Protein AF-0000000066634318 (afdb_homodimer)

GO terms:
  GO:0005654 nucleoplasm (C, IDA)

Sequence (190 aa):
MATSSEEVLLIVKKVRQKKQDGALYLMAERIAWAPEGKDRFTISHMYADIKCQKISPEGKAKIQLQLVLHAGDTTNFHFSNESTAVKERDAVKDLMATSSEEVLLIVKKVRQKKQDGALYLMAERIAWAPEGKDRFTISHMYADIKCQKISPEGKAKIQLQLVLHAGDTTNFHFSNESTAVKERDAVKDL

InterPro domains:
  IPR011993 PH-like domain superfamily [G3DSA:2.30.29.30] (1-95)
  IPR013876 TFIIH p62 subunit, N-terminal [PF08567] (17-95)
  IPR027079 TFIIH subunit Tfb1/GTF2H1 [PTHR12856] (1-95)

Secondary structure (DSSP, 8-state):
-------EEEEE-SEEBTTB-EEEEEESSEEEEEETT-SS-SEEEEGGGEEEEEEPPTT-SS-EEEEEETTS-EEEEEE--TTTHHHHHHHHHT-/-------EEEEE-SEEBTTB-EEEEEESSEEEEEETT-SS-SEEEEGGGEEEEEEPPTT-SS-EEEEEETTS-EEEEEE--TTTHHHHHHHHHT-

Radius of gyration: 18.5 Å; Cα contacts (8 Å, |Δi|>4): 379; chains: 2; bounding box: 47×54×38 Å

Nearest PDB structures (foldseek):
  5gow-assembly1_B  TM=8.900E-01  e=1.459E-13  Homo sapiens
  7bul-assembly1_A  TM=9.073E-01  e=6.298E-13  Homo sapiens
  6o9l-assembly1_1  TM=8.240E-01  e=3.199E-12  Homo sapiens
  1pfj-assembly1_A  TM=8.064E-01  e=9.197E-11  Homo sapiens
  3f0w-assembly1_A  TM=6.292E-01  e=1.171E-01  Homo sapiens

Foldseek 3Di:
DPPVPFDWDDKAAQKDWPHFGWIWTDTDFWIFIDGPPDPDTPDIGGPVFFPDWDWDDPPDPWTWIWTAGPVGDITIITRDPPVCSVVVSVVVVVD/DCPPPFDWDDKAAQKDWPHFGWIWTDTDFWIFIDGPPDPDTPDIGGPVFFPDWDWDDPPDPWTWIWTAGPVGDITIITRDPPVCSVVVSVVVVVD

Solvent-accessible surface area (backbone atoms only — not comparable to full-atom values): 10522 Å² total; per-residue (Å²): 128,89,73,69,75,76,55,72,75,46,75,42,70,47,26,23,46,84,89,39,54,14,32,36,36,38,36,73,60,30,42,32,29,24,47,64,96,51,94,53,67,81,42,75,44,44,27,69,46,45,32,30,62,43,66,55,62,89,91,53,89,72,42,36,41,37,40,33,30,35,88,67,51,70,47,58,36,32,44,64,36,81,91,47,29,66,61,49,52,52,51,60,59,67,76,127,89,73,70,75,75,55,72,74,44,75,41,71,45,27,23,45,85,91,41,57,13,32,36,36,39,36,72,60,32,41,34,30,24,46,64,94,51,94,54,67,81,42,73,45,44,28,68,46,44,32,30,63,45,66,56,64,89,90,54,91,73,43,37,41,35,40,32,30,34,88,65,52,71,48,61,37,32,46,66,35,82,91,46,29,64,63,49,51,52,52,61,59,68,76

Organism: Homo sapiens (NCBI:txid9606)

Structure (mmCIF, N/CA/C/O backbone):
data_AF-0000000066634318-model_v1
#
loop_
_entity.id
_entity.type
_entity.pdbx_description
1 polymer 'General transcription factor IIH subunit 1'
#
loop_
_atom_site.group_PDB
_atom_site.id
_atom_site.type_symbol
_atom_site.label_atom_id
_atom_site.label_alt_id
_atom_site.label_comp_id
_atom_site.label_asym_id
_atom_site.label_entity_id
_atom_site.label_seq_id
_atom_site.pdbx_PDB_ins_code
_atom_site.Cartn_x
_atom_site.Cartn_y
_atom_site.Cartn_z
_atom_site.occupancy
_atom_site.B_iso_or_equiv
_atom_site.auth_seq_id
_atom_site.auth_comp_id
_atom_site.auth_asym_id
_atom_site.auth_atom_id
_atom_site.pdbx_PDB_model_num
ATOM 1 N N . MET A 1 1 ? 29.047 10.953 -0.815 1 27.17 1 MET A N 1
ATOM 2 C CA . MET A 1 1 ? 27.984 10.305 -0.048 1 27.17 1 MET A CA 1
ATOM 3 C C . MET A 1 1 ? 26.625 10.531 -0.696 1 27.17 1 MET A C 1
ATOM 5 O O . MET A 1 1 ? 26.234 11.672 -0.938 1 27.17 1 MET A O 1
ATOM 9 N N . ALA A 1 2 ? 26.172 9.836 -1.7 1 34.91 2 ALA A N 1
ATOM 10 C CA . ALA A 1 2 ? 25.172 10.156 -2.709 1 34.91 2 ALA A CA 1
ATOM 11 C C . ALA A 1 2 ? 23.875 10.656 -2.061 1 34.91 2 ALA A C 1
ATOM 13 O O . ALA A 1 2 ? 23.188 9.891 -1.388 1 34.91 2 ALA A O 1
ATOM 14 N N . THR A 1 3 ? 23.75 11.641 -1.356 1 42.78 3 THR A N 1
ATOM 15 C CA . THR A 1 3 ? 22.609 12.25 -0.678 1 42.78 3 THR A CA 1
ATOM 16 C C . THR A 1 3 ? 21.422 12.398 -1.63 1 42.78 3 THR A C 1
ATOM 18 O O . THR A 1 3 ? 21.391 13.32 -2.449 1 42.78 3 THR A O 1
ATOM 21 N N . SER A 1 4 ? 21.125 11.57 -2.451 1 47.53 4 SER A N 1
ATOM 22 C CA . SER A 1 4 ? 20.078 11.641 -3.475 1 47.53 4 SER A CA 1
ATOM 23 C C . SER A 1 4 ? 18.781 12.18 -2.902 1 47.53 4 SER A C 1
ATOM 25 O O . SER A 1 4 ? 18.203 11.578 -1.994 1 47.53 4 SER A O 1
ATOM 27 N N . SER A 1 5 ? 18.703 13.477 -2.758 1 59.19 5 SER A N 1
ATOM 28 C CA . SER A 1 5 ? 17.547 14.258 -2.303 1 59.19 5 SER A CA 1
ATOM 29 C C . SER A 1 5 ? 16.234 13.617 -2.744 1 59.19 5 SER A C 1
ATOM 31 O O . SER A 1 5 ? 16.078 13.281 -3.918 1 59.19 5 SER A O 1
ATOM 33 N N . GLU A 1 6 ? 15.719 12.82 -1.937 1 76.56 6 GLU A N 1
ATOM 34 C CA . GLU A 1 6 ? 14.43 12.211 -2.25 1 76.56 6 GLU A CA 1
ATOM 35 C C . GLU A 1 6 ? 13.438 13.25 -2.76 1 76.56 6 GLU A C 1
ATOM 37 O O . GLU A 1 6 ? 13.312 14.328 -2.182 1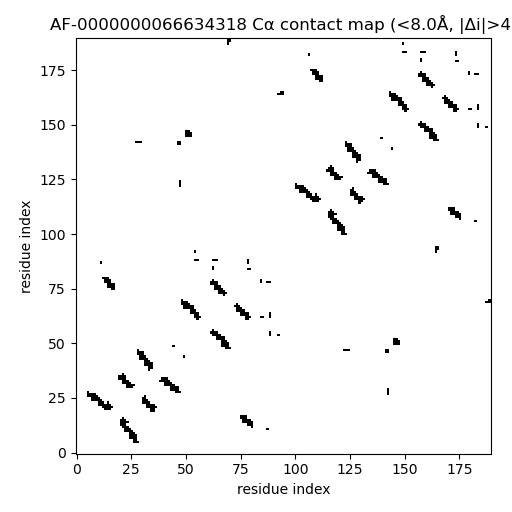 76.56 6 GLU A O 1
ATOM 42 N N . GLU A 1 7 ? 13 13.195 -3.916 1 87 7 GLU A N 1
ATOM 43 C CA . GLU A 1 7 ? 12.055 14.109 -4.551 1 87 7 GLU A CA 1
ATOM 44 C C . GLU A 1 7 ? 10.719 14.125 -3.809 1 87 7 GLU A C 1
ATOM 46 O O . GLU A 1 7 ? 10.133 13.078 -3.555 1 87 7 GLU A O 1
ATOM 51 N N . VAL A 1 8 ? 10.391 15.328 -3.412 1 89.88 8 VAL A N 1
ATOM 52 C CA . VAL A 1 8 ? 9.086 15.523 -2.785 1 89.88 8 VAL A CA 1
ATOM 53 C C . VAL A 1 8 ? 8.031 15.789 -3.855 1 89.88 8 VAL A C 1
ATOM 55 O O . VAL A 1 8 ? 8.156 16.719 -4.645 1 89.88 8 VAL A O 1
ATOM 58 N N . LEU A 1 9 ? 7.066 15.039 -3.832 1 89.44 9 LEU A N 1
ATOM 59 C CA . LEU A 1 9 ? 6.047 15.133 -4.867 1 89.44 9 LEU A CA 1
ATOM 60 C C . LEU A 1 9 ? 4.906 16.047 -4.426 1 89.44 9 LEU A C 1
ATOM 62 O O . LEU A 1 9 ? 4.348 16.797 -5.234 1 89.44 9 LEU A O 1
ATOM 66 N N . LEU A 1 10 ? 4.559 16.062 -3.166 1 92.69 10 LEU A N 1
ATOM 67 C CA . LEU A 1 10 ? 3.457 16.844 -2.623 1 92.69 10 LEU A CA 1
ATOM 68 C C . LEU A 1 10 ? 3.686 17.156 -1.147 1 92.69 10 LEU A C 1
ATOM 70 O O . LEU A 1 10 ? 4.109 16.281 -0.383 1 92.69 10 LEU A O 1
ATOM 74 N N . ILE A 1 11 ? 3.488 18.344 -0.813 1 93.56 11 ILE A N 1
ATOM 75 C CA . ILE A 1 11 ? 3.492 18.75 0.588 1 93.56 1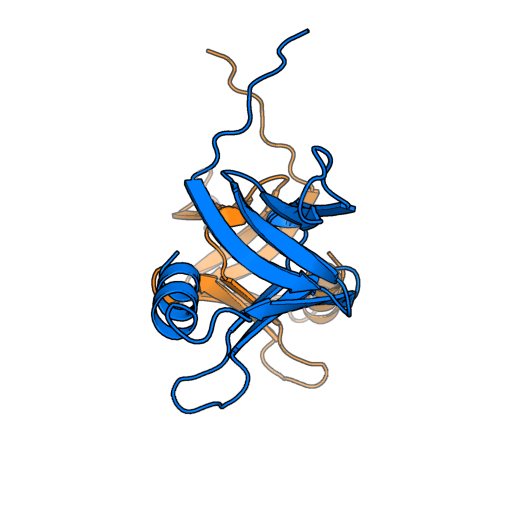1 ILE A CA 1
ATOM 76 C C . ILE A 1 11 ? 2.094 19.203 0.999 1 93.56 11 ILE A C 1
ATOM 78 O O . ILE A 1 11 ? 1.502 20.062 0.356 1 93.56 11 ILE A O 1
ATOM 82 N N . VAL A 1 12 ? 1.633 18.562 2.002 1 94.56 12 VAL A N 1
ATOM 83 C CA . VAL A 1 12 ? 0.35 18.969 2.566 1 94.56 12 VAL A CA 1
ATOM 84 C C . VAL A 1 12 ? 0.567 19.625 3.926 1 94.56 12 VAL A C 1
ATOM 86 O O . VAL A 1 12 ? 1.066 19 4.859 1 94.56 12 VAL A O 1
ATOM 89 N N . LYS A 1 13 ? 0.191 20.844 3.959 1 94.06 13 LYS A N 1
ATOM 90 C CA . LYS A 1 13 ? 0.389 21.578 5.199 1 94.06 13 LYS A CA 1
ATOM 91 C C . LYS A 1 13 ? -0.79 21.391 6.148 1 94.06 13 LYS A C 1
ATOM 93 O O . LYS A 1 13 ? -1.847 20.906 5.746 1 94.06 13 LYS A O 1
ATOM 98 N N . LYS A 1 14 ? -0.591 21.719 7.457 1 95.25 14 LYS A N 1
ATOM 99 C CA . LYS A 1 14 ? -1.612 21.672 8.5 1 95.25 14 LYS A CA 1
ATOM 100 C C . LYS A 1 14 ? -2.217 20.281 8.625 1 95.25 14 LYS A C 1
ATOM 102 O O . LYS A 1 14 ? -3.439 20.125 8.641 1 95.25 14 LYS A O 1
ATOM 107 N N . VAL A 1 15 ? -1.336 19.297 8.617 1 96.94 15 VAL A N 1
ATOM 108 C CA . VAL A 1 15 ? 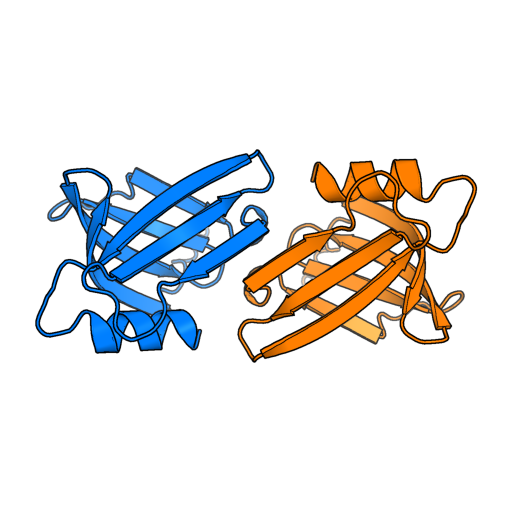-1.705 17.906 8.875 1 96.94 15 VAL A CA 1
ATOM 109 C C . VAL A 1 15 ? -1.296 17.516 10.297 1 96.94 15 VAL A C 1
ATOM 111 O O . VAL A 1 15 ? -0.107 17.5 10.625 1 96.94 15 VAL A O 1
ATOM 114 N N . ARG A 1 16 ? -2.275 17.156 11.031 1 97.62 16 ARG A N 1
ATOM 115 C CA . ARG A 1 16 ? -2.045 16.891 12.445 1 97.62 16 ARG A CA 1
ATOM 116 C C . ARG A 1 16 ? -1.811 15.406 12.688 1 97.62 16 ARG A C 1
ATOM 118 O O . ARG A 1 16 ? -2.477 14.562 12.086 1 97.62 16 ARG A O 1
ATOM 125 N N . GLN A 1 17 ? -0.869 15.125 13.5 1 97.69 17 GLN A N 1
ATOM 126 C CA . GLN A 1 17 ? -0.609 13.789 14.016 1 97.69 17 GLN A CA 1
ATOM 127 C C . GLN A 1 17 ? -0.652 13.773 15.547 1 97.69 17 GLN A C 1
ATOM 129 O O . GLN A 1 17 ? 0.15 14.445 16.203 1 97.69 17 GLN A O 1
ATOM 134 N N . LYS A 1 18 ? -1.711 13.062 15.898 1 94.81 18 LYS A N 1
ATOM 135 C CA . LYS A 1 18 ? -2.045 13.102 17.328 1 94.81 18 LYS A CA 1
ATOM 136 C C . LYS A 1 18 ? -2.248 14.539 17.797 1 94.81 18 LYS A C 1
ATOM 138 O O . LYS A 1 18 ? -3.188 15.211 17.375 1 94.81 18 LYS A O 1
ATOM 143 N N . LYS A 1 19 ? -1.632 15.086 18.469 1 94.69 19 LYS A N 1
ATOM 144 C CA . LYS A 1 19 ? -1.908 16.406 19.031 1 94.69 19 LYS A CA 1
ATOM 145 C C . LYS A 1 19 ? -0.93 17.453 18.5 1 94.69 19 LYS A C 1
ATOM 147 O O . LYS A 1 19 ? -0.851 18.562 19.016 1 94.69 19 LYS A O 1
ATOM 152 N N . GLN A 1 20 ? -0.264 17.094 17.547 1 96.94 20 GLN A N 1
ATOM 153 C CA . GLN A 1 20 ? 0.736 18.031 17.031 1 96.94 20 GLN A CA 1
ATOM 154 C C . GLN A 1 20 ? 0.458 18.391 15.586 1 96.94 20 GLN A C 1
ATOM 156 O O . GLN A 1 20 ? 0.226 17.516 14.75 1 96.94 20 GLN A O 1
ATOM 161 N N . ASP A 1 21 ? 0.57 19.672 15.289 1 97 21 ASP A N 1
ATOM 162 C CA . ASP A 1 21 ? 0.434 20.125 13.906 1 97 21 ASP A CA 1
ATOM 163 C C . ASP A 1 21 ? 1.735 19.938 13.133 1 97 21 ASP A C 1
ATOM 165 O O . ASP A 1 21 ? 2.82 19.953 13.719 1 97 21 ASP A O 1
ATOM 169 N N . GLY A 1 22 ? 1.584 19.734 11.828 1 97.56 22 GLY A N 1
ATOM 170 C CA . GLY A 1 22 ? 2.75 19.562 10.977 1 97.56 22 GLY A CA 1
ATOM 171 C C . GLY A 1 22 ? 2.404 19.453 9.5 1 97.56 22 GLY A C 1
ATOM 172 O O . GLY A 1 22 ? 1.385 20 9.055 1 97.56 22 GLY A O 1
ATOM 173 N N . ALA A 1 23 ? 3.346 18.922 8.773 1 97.25 23 ALA A N 1
ATOM 174 C CA . ALA A 1 23 ? 3.164 18.781 7.328 1 97.25 23 ALA A CA 1
ATOM 175 C C . ALA A 1 23 ? 3.438 17.359 6.871 1 97.25 23 ALA A C 1
ATOM 177 O O . ALA A 1 23 ? 4.336 16.688 7.391 1 97.25 23 ALA A O 1
ATOM 178 N N . LEU A 1 24 ? 2.645 16.969 5.906 1 96.88 24 LEU A N 1
ATOM 179 C CA . LEU A 1 24 ? 2.777 15.656 5.281 1 96.88 24 LEU A CA 1
ATOM 180 C C . LEU A 1 24 ? 3.531 15.75 3.961 1 96.88 24 LEU A C 1
ATOM 182 O O . LEU A 1 24 ? 3.24 16.625 3.139 1 96.88 24 LEU A O 1
ATOM 186 N N . TYR A 1 25 ? 4.5 14.875 3.871 1 95.88 25 TYR A N 1
ATOM 187 C CA . TYR A 1 25 ? 5.332 14.852 2.674 1 95.88 25 TYR A CA 1
ATOM 188 C C . TYR A 1 25 ? 5.164 13.539 1.917 1 95.88 25 TYR A C 1
ATOM 190 O O . TYR A 1 25 ? 5.453 12.461 2.449 1 95.88 25 TYR A O 1
ATOM 198 N N . LEU A 1 26 ? 4.617 13.688 0.745 1 94.69 26 LEU A N 1
ATOM 199 C CA . LEU A 1 26 ? 4.566 12.531 -0.146 1 94.69 26 LEU A CA 1
ATOM 200 C C . LEU A 1 26 ? 5.75 12.531 -1.108 1 94.69 26 LEU A C 1
ATOM 202 O O . LEU A 1 26 ? 5.879 13.438 -1.938 1 94.69 26 LEU A O 1
ATOM 206 N N . MET A 1 27 ? 6.551 11.461 -0.962 1 93.75 27 MET A N 1
ATOM 207 C CA . MET A 1 27 ? 7.766 11.391 -1.768 1 93.75 27 MET A CA 1
ATOM 208 C C . MET A 1 27 ? 7.723 10.188 -2.713 1 93.75 27 MET A C 1
ATOM 210 O O . MET A 1 27 ? 6.711 9.492 -2.787 1 93.75 27 MET A O 1
ATOM 214 N N . ALA A 1 28 ? 8.828 10.062 -3.365 1 88.06 28 ALA A N 1
ATOM 215 C CA . ALA A 1 28 ? 8.859 9.031 -4.395 1 88.06 28 ALA A CA 1
ATOM 216 C C . ALA A 1 28 ? 8.711 7.641 -3.785 1 88.06 28 ALA A C 1
ATOM 218 O O . ALA A 1 28 ? 8 6.789 -4.328 1 88.06 28 ALA A O 1
ATOM 219 N N . GLU A 1 29 ? 9.359 7.461 -2.592 1 88.88 29 GLU A N 1
ATOM 220 C CA . GLU A 1 29 ? 9.391 6.09 -2.09 1 88.88 29 GLU A CA 1
ATOM 221 C C . GLU A 1 29 ? 8.805 6.004 -0.684 1 88.88 29 GLU A C 1
ATOM 223 O O . GLU A 1 29 ? 8.703 4.918 -0.113 1 88.88 29 GLU A O 1
ATOM 228 N N . ARG A 1 30 ? 8.445 7.125 -0.144 1 94.25 30 ARG A N 1
ATOM 229 C CA . ARG A 1 30 ? 7.961 7.07 1.23 1 94.25 30 ARG A CA 1
ATOM 230 C C . ARG A 1 30 ? 7.004 8.219 1.52 1 94.25 30 ARG A C 1
ATOM 232 O O . ARG A 1 30 ? 6.949 9.195 0.766 1 94.25 30 ARG A O 1
ATOM 239 N N . ILE A 1 31 ? 6.254 8.109 2.561 1 96.25 31 ILE A N 1
ATOM 240 C CA . ILE A 1 31 ? 5.434 9.148 3.174 1 96.25 31 ILE A CA 1
ATOM 241 C C . ILE A 1 31 ? 6.035 9.555 4.52 1 96.25 31 ILE A C 1
ATOM 243 O O . ILE A 1 31 ? 6.41 8.695 5.32 1 96.25 31 ILE A O 1
ATOM 247 N N . ALA A 1 32 ? 6.211 10.867 4.637 1 97.56 32 ALA A N 1
ATOM 248 C CA . ALA A 1 32 ? 6.82 11.336 5.879 1 97.56 32 ALA A CA 1
ATOM 249 C C . ALA A 1 32 ? 6.055 12.531 6.445 1 97.56 32 ALA A C 1
ATOM 251 O O . ALA A 1 32 ? 5.328 13.211 5.719 1 97.56 32 ALA A O 1
ATOM 252 N N . TRP A 1 33 ? 6.195 12.68 7.715 1 98.06 33 TRP A N 1
ATOM 253 C CA . TRP A 1 33 ? 5.551 13.789 8.414 1 98.06 33 TRP A CA 1
ATOM 254 C C . TRP A 1 33 ? 6.52 14.445 9.391 1 98.06 33 TRP A C 1
ATOM 256 O O . TRP A 1 33 ? 7.27 13.766 10.094 1 98.06 33 TRP A O 1
ATOM 266 N N . ALA A 1 34 ? 6.43 15.766 9.352 1 98.19 34 ALA A N 1
ATOM 267 C CA . ALA A 1 34 ? 7.258 16.547 10.266 1 98.19 34 ALA A CA 1
ATOM 268 C C . ALA A 1 34 ? 6.414 17.562 11.039 1 98.19 34 ALA A C 1
ATOM 270 O O . ALA A 1 34 ? 5.516 18.188 10.477 1 98.19 34 ALA A O 1
ATOM 271 N N . PRO A 1 35 ? 6.746 17.688 12.359 1 97.62 35 PRO A N 1
ATOM 272 C CA . PRO A 1 35 ? 6.062 18.75 13.109 1 97.62 35 PRO A CA 1
ATOM 273 C C . PRO A 1 35 ? 6.34 20.141 12.555 1 97.62 35 PRO A C 1
ATOM 275 O O . PRO A 1 35 ? 7.402 20.375 11.969 1 97.62 35 PRO A O 1
ATOM 278 N N . GLU A 1 36 ? 5.402 20.953 12.766 1 95.25 36 GLU A N 1
ATOM 279 C CA . GLU A 1 36 ? 5.555 22.328 12.32 1 95.25 36 GLU A CA 1
ATOM 280 C C . GLU A 1 36 ? 6.816 22.969 12.898 1 95.25 36 GLU A C 1
ATOM 282 O O . GLU A 1 36 ? 7.094 22.828 14.094 1 95.25 36 GLU A O 1
ATOM 287 N N . GLY A 1 37 ? 7.562 23.594 12.07 1 93.44 37 GLY A N 1
ATOM 288 C CA . GLY A 1 37 ? 8.742 24.297 12.531 1 93.44 37 GLY A CA 1
ATOM 289 C C . GLY A 1 37 ? 9.953 23.406 12.688 1 93.44 37 GLY A C 1
ATOM 290 O O . GLY A 1 37 ? 11.039 23.875 13.055 1 93.44 37 GLY A O 1
ATOM 291 N N . LYS A 1 38 ? 9.758 22.125 12.523 1 92.44 38 LYS A N 1
ATOM 292 C CA . LYS A 1 38 ? 10.875 21.188 12.625 1 92.44 38 LYS A CA 1
ATOM 293 C C . LYS A 1 38 ? 11.406 20.828 11.242 1 92.44 38 LYS A C 1
ATOM 295 O O . LYS A 1 38 ? 10.688 20.938 10.242 1 92.44 38 LYS A O 1
ATOM 300 N N . ASP A 1 39 ? 12.672 20.5 11.25 1 89.62 39 ASP A N 1
ATOM 301 C CA . ASP A 1 39 ? 13.297 20.156 9.977 1 89.62 39 ASP A CA 1
ATOM 302 C C . ASP A 1 39 ? 13.539 18.656 9.867 1 89.62 39 ASP A C 1
ATOM 304 O O . ASP A 1 39 ? 14.195 18.188 8.93 1 89.62 39 ASP A O 1
ATOM 308 N N . ARG A 1 40 ? 13.055 17.969 10.836 1 95.19 40 ARG A N 1
ATOM 309 C CA . ARG A 1 40 ? 13.234 16.516 10.828 1 95.19 40 ARG A CA 1
ATOM 310 C C . ARG A 1 40 ? 11.883 15.805 10.867 1 95.19 40 ARG A C 1
ATOM 312 O O . ARG A 1 40 ? 10.992 16.188 11.625 1 95.19 40 ARG A O 1
ATOM 319 N N . PHE A 1 41 ? 11.82 14.695 10.117 1 96.88 41 PHE A N 1
ATOM 320 C CA . PHE A 1 41 ? 10.609 13.883 10.125 1 96.88 41 PHE A CA 1
ATOM 321 C C . PHE A 1 41 ? 10.523 13.055 11.398 1 96.88 41 PHE A C 1
ATOM 323 O O . PHE A 1 41 ? 11.508 12.453 11.82 1 96.88 41 PHE A O 1
ATOM 330 N N . THR A 1 42 ? 9.414 13.055 12.008 1 97.56 42 THR A N 1
ATOM 331 C CA . THR A 1 42 ? 9.195 12.18 13.156 1 97.56 42 THR A CA 1
ATOM 332 C C . THR A 1 42 ? 8.508 10.883 12.734 1 97.56 42 THR A C 1
ATOM 334 O O . THR A 1 42 ? 8.578 9.883 13.453 1 97.56 42 THR A O 1
ATOM 337 N N . ILE A 1 43 ? 7.789 10.938 11.641 1 98 43 ILE A N 1
ATOM 338 C CA . ILE A 1 43 ? 7.172 9.75 11.047 1 98 43 ILE A CA 1
ATOM 339 C C . ILE A 1 43 ? 7.637 9.602 9.602 1 98 43 ILE A C 1
ATOM 341 O O . ILE A 1 43 ? 7.672 10.578 8.844 1 98 43 ILE A O 1
ATOM 345 N N . SER A 1 44 ? 8.039 8.422 9.273 1 97.12 44 SER A N 1
ATOM 346 C CA . SER A 1 44 ? 8.469 8.117 7.914 1 97.12 44 SER A CA 1
ATOM 347 C C . SER A 1 44 ? 8.227 6.645 7.578 1 97.12 44 SER A C 1
ATOM 349 O O . SER A 1 44 ? 8.789 5.758 8.219 1 97.12 44 SER A O 1
ATOM 351 N N . HIS A 1 45 ? 7.355 6.391 6.617 1 96.75 45 HIS A N 1
ATOM 352 C CA . HIS A 1 45 ? 7.039 5.027 6.195 1 96.75 45 HIS A CA 1
ATOM 353 C C . HIS A 1 45 ? 7.332 4.832 4.711 1 96.75 45 HIS A C 1
ATOM 355 O O . HIS A 1 45 ? 6.844 5.594 3.871 1 96.75 45 HIS A O 1
ATOM 361 N N . MET A 1 46 ? 8.109 3.842 4.426 1 95.38 46 MET A N 1
ATOM 362 C CA . MET A 1 46 ? 8.289 3.443 3.029 1 95.38 46 MET A CA 1
ATOM 363 C C . MET A 1 46 ? 7 2.857 2.465 1 95.38 46 MET A C 1
ATOM 365 O O . MET A 1 46 ? 6.273 2.146 3.164 1 95.38 46 MET A O 1
ATOM 369 N N . TYR A 1 47 ? 6.754 3.135 1.254 1 94.12 47 TYR A N 1
ATOM 370 C CA . TYR A 1 47 ? 5.566 2.566 0.626 1 94.12 47 TYR A CA 1
ATOM 371 C C . TYR A 1 47 ? 5.586 1.044 0.704 1 94.12 47 TYR A C 1
ATOM 373 O O . TYR A 1 47 ? 4.535 0.41 0.849 1 94.12 47 TYR A O 1
ATOM 381 N N . ALA A 1 48 ? 6.75 0.496 0.627 1 91.19 48 ALA A N 1
ATOM 382 C CA . ALA A 1 48 ? 6.887 -0.956 0.708 1 91.19 48 ALA A CA 1
ATOM 383 C C . ALA A 1 48 ? 6.395 -1.48 2.053 1 91.19 48 ALA A C 1
ATOM 385 O O . ALA A 1 48 ? 6.02 -2.648 2.172 1 91.19 48 ALA A O 1
ATOM 386 N N . ASP A 1 49 ? 6.336 -0.569 3.027 1 94 49 ASP A N 1
ATOM 387 C CA . ASP A 1 49 ? 5.926 -0.981 4.367 1 94 49 ASP A CA 1
ATOM 388 C C . ASP A 1 49 ? 4.43 -0.764 4.574 1 94 49 ASP A C 1
ATOM 390 O O . ASP A 1 49 ? 3.859 -1.229 5.562 1 94 49 ASP A O 1
ATOM 394 N N . ILE A 1 50 ? 3.793 -0.077 3.699 1 95.81 50 ILE A N 1
ATOM 395 C CA . ILE A 1 50 ? 2.387 0.283 3.848 1 95.81 50 ILE A CA 1
ATOM 396 C C . ILE A 1 50 ? 1.51 -0.771 3.176 1 95.81 50 ILE A C 1
ATOM 398 O O . ILE A 1 50 ? 1.659 -1.042 1.981 1 95.81 50 ILE A O 1
ATOM 402 N N . LYS A 1 51 ? 0.669 -1.351 3.908 1 95.38 51 LYS A N 1
ATOM 403 C CA . LYS A 1 51 ? -0.275 -2.355 3.428 1 95.38 51 LYS A CA 1
ATOM 404 C C . LYS A 1 51 ? -1.499 -1.7 2.795 1 95.38 51 LYS A C 1
ATOM 406 O O . LYS A 1 51 ? -1.982 -2.15 1.753 1 95.38 51 LYS A O 1
ATOM 411 N N . CYS A 1 52 ? -1.923 -0.583 3.479 1 96.25 52 CYS A N 1
ATOM 412 C CA . CYS A 1 52 ? -3.16 0.037 3.02 1 96.25 52 CYS A CA 1
ATOM 413 C C . CYS A 1 52 ? -3.207 1.512 3.402 1 96.25 52 CYS A C 1
ATOM 415 O O . CYS A 1 52 ? -2.848 1.877 4.523 1 96.25 52 CYS A O 1
ATOM 417 N N . GLN A 1 53 ? -3.639 2.291 2.5 1 96.56 53 GLN A N 1
ATOM 418 C CA . GLN A 1 53 ? -3.939 3.701 2.713 1 96.56 53 GLN A CA 1
ATOM 419 C C . GLN A 1 53 ? -5.441 3.961 2.645 1 96.56 53 GLN A C 1
ATOM 421 O O . GLN A 1 53 ? -6.074 3.707 1.617 1 96.56 53 GLN A O 1
ATOM 426 N N . LYS A 1 54 ? -5.891 4.465 3.744 1 95.06 54 LYS A N 1
ATOM 427 C CA . LYS A 1 54 ? -7.32 4.746 3.824 1 95.06 54 LYS A CA 1
ATOM 428 C C . LYS A 1 54 ? -7.578 6.234 4.031 1 95.06 54 LYS A C 1
ATOM 430 O O . LYS A 1 54 ? -7.008 6.852 4.93 1 95.06 54 LYS A O 1
ATOM 435 N N . ILE A 1 55 ? -8.469 6.766 3.215 1 93.94 55 ILE A N 1
ATOM 436 C CA . ILE A 1 55 ? -8.781 8.188 3.297 1 93.94 55 ILE A CA 1
ATOM 437 C C . ILE A 1 55 ? -10.273 8.375 3.588 1 93.94 55 ILE A C 1
ATOM 439 O O . ILE A 1 55 ? -11.102 7.598 3.113 1 93.94 55 ILE A O 1
ATOM 443 N N . SER A 1 56 ? -10.562 9.359 4.348 1 94.25 56 SER A N 1
ATOM 444 C CA . SER A 1 56 ? -11.945 9.648 4.699 1 94.25 56 SER A CA 1
ATOM 445 C C . SER A 1 56 ? -12.766 9.984 3.461 1 94.25 56 SER A C 1
ATOM 447 O O . SER A 1 56 ? -12.305 10.703 2.574 1 94.25 56 SER A O 1
ATOM 449 N N . PRO A 1 57 ? -13.961 9.406 3.453 1 90 57 PRO A N 1
ATOM 450 C CA . PRO A 1 57 ? -14.836 9.727 2.324 1 90 57 PRO A CA 1
ATOM 451 C C . PRO A 1 57 ? -15.367 11.156 2.377 1 90 57 PRO A C 1
ATOM 453 O O . PRO A 1 57 ? -15.148 11.867 3.359 1 90 57 PRO A O 1
ATOM 456 N N . GLU A 1 58 ? -15.953 11.477 1.327 1 84.75 58 GLU A N 1
ATOM 457 C CA . GLU A 1 58 ? -16.578 12.789 1.257 1 84.75 58 GLU A CA 1
ATOM 458 C C . GLU A 1 58 ? -17.703 12.922 2.285 1 84.75 58 GLU A C 1
ATOM 460 O O . GLU A 1 58 ? -18.422 11.961 2.551 1 84.75 58 GLU A O 1
ATOM 465 N N . GLY A 1 59 ? -17.922 14.109 2.902 1 83.06 59 GLY A N 1
ATOM 466 C CA . GLY A 1 59 ? -19.031 14.398 3.801 1 83.06 59 GLY A CA 1
ATOM 467 C C . GLY A 1 59 ? -18.672 14.242 5.266 1 83.06 59 GLY A C 1
ATOM 468 O O . GLY A 1 59 ? -19.453 14.586 6.145 1 83.06 59 GLY A O 1
ATOM 469 N N . LYS A 1 60 ? -17.531 13.75 5.449 1 82.88 60 LYS A N 1
ATOM 470 C CA . LYS A 1 60 ? -17.094 13.586 6.836 1 82.88 60 LYS A CA 1
ATOM 471 C C . LYS A 1 60 ? -16.594 14.906 7.418 1 82.88 60 LYS A C 1
ATOM 473 O O . LYS A 1 60 ? -15.977 15.703 6.711 1 82.88 60 LYS A O 1
ATOM 478 N N . ALA A 1 61 ? -16.844 15.117 8.742 1 79.75 61 ALA A N 1
ATOM 479 C CA . ALA A 1 61 ? -16.391 16.312 9.438 1 79.75 61 ALA A CA 1
ATOM 480 C C . ALA A 1 61 ? -14.867 16.312 9.594 1 79.75 61 ALA A C 1
ATOM 482 O O . ALA A 1 61 ? -14.203 17.312 9.305 1 79.75 61 ALA A O 1
ATOM 483 N N . LYS A 1 62 ? -14.367 15.109 10.031 1 89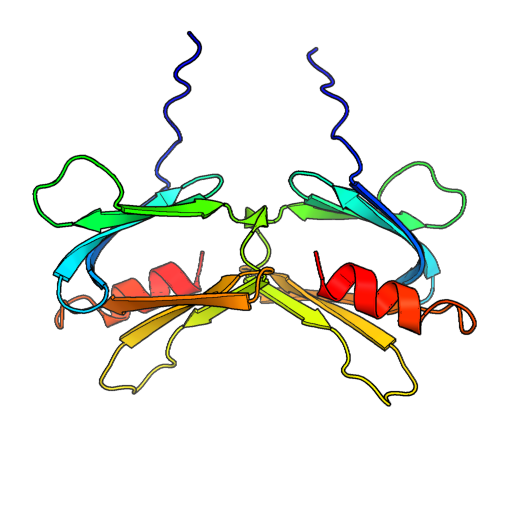.12 62 LYS A N 1
ATOM 484 C CA . LYS A 1 62 ? -12.922 14.961 10.188 1 89.12 62 LYS A CA 1
ATOM 485 C C . LYS A 1 62 ? -12.312 14.195 9.016 1 89.12 62 LYS A C 1
ATOM 487 O O . LYS A 1 62 ? -12.719 13.07 8.727 1 89.12 62 LYS A O 1
ATOM 492 N N . ILE A 1 63 ? -11.516 14.961 8.305 1 94 63 ILE A N 1
ATOM 493 C CA . ILE A 1 63 ? -10.852 14.336 7.168 1 94 63 ILE A CA 1
ATOM 494 C C . ILE A 1 63 ? -9.508 13.766 7.605 1 94 63 ILE A C 1
ATOM 496 O O . ILE A 1 63 ? -8.664 14.484 8.156 1 94 63 ILE A O 1
ATOM 500 N N . GLN A 1 64 ? -9.289 12.477 7.352 1 95.62 64 GLN A N 1
ATOM 501 C CA . GLN A 1 64 ? -8.078 11.836 7.844 1 95.62 64 GLN A CA 1
ATOM 502 C C . GLN A 1 64 ? -7.551 10.812 6.844 1 95.62 64 GLN A C 1
ATOM 504 O O . GLN A 1 64 ? -8.312 10.305 6.012 1 95.62 64 GLN A O 1
ATOM 509 N N . LEU A 1 65 ? -6.254 10.594 6.891 1 96.56 65 LEU A N 1
ATOM 510 C CA . LEU A 1 65 ? -5.551 9.516 6.207 1 96.56 65 LEU A CA 1
ATOM 511 C C . LEU A 1 65 ? -5.012 8.5 7.211 1 96.56 65 LEU A C 1
ATOM 513 O O . LEU A 1 65 ? -4.32 8.867 8.164 1 96.56 65 LEU A O 1
ATOM 517 N N . GLN A 1 66 ? -5.379 7.309 7.039 1 97.38 66 GLN A N 1
ATOM 518 C CA . GLN A 1 66 ? -4.863 6.227 7.871 1 97.38 66 GLN A CA 1
ATOM 519 C C . GLN A 1 66 ? -3.912 5.328 7.082 1 97.38 66 GLN A C 1
ATOM 521 O O . GLN A 1 66 ? -4.262 4.836 6.008 1 97.38 66 GLN A O 1
ATOM 526 N N . LEU A 1 67 ? -2.752 5.195 7.559 1 97.81 67 LEU A N 1
ATOM 527 C CA . LEU A 1 67 ? -1.797 4.238 7.012 1 97.81 67 LEU A CA 1
ATOM 528 C C . LEU A 1 67 ? -1.774 2.959 7.844 1 97.81 67 LEU A C 1
ATOM 530 O O . LEU A 1 67 ? -1.578 3.008 9.062 1 97.81 67 LEU A O 1
ATOM 534 N N . VAL A 1 68 ? -1.988 1.865 7.207 1 96.88 68 VAL A N 1
ATOM 535 C CA . VAL A 1 68 ? -1.862 0.557 7.844 1 96.88 68 VAL A CA 1
ATOM 536 C C . VAL A 1 68 ? -0.597 -0.139 7.348 1 96.88 68 VAL A C 1
ATOM 538 O O . VAL A 1 68 ? -0.448 -0.39 6.148 1 96.88 68 VAL A O 1
ATOM 541 N N . LEU A 1 69 ? 0.289 -0.462 8.234 1 96.19 69 LEU A N 1
ATOM 542 C CA . LEU A 1 69 ? 1.555 -1.085 7.867 1 96.19 69 LEU A CA 1
ATOM 543 C C . LEU A 1 69 ? 1.435 -2.605 7.871 1 96.19 69 LEU A C 1
ATOM 545 O O . LEU A 1 69 ? 0.553 -3.16 8.531 1 96.19 69 LEU A O 1
ATOM 549 N N . HIS A 1 70 ? 2.303 -3.197 7.156 1 92 70 HIS A N 1
ATOM 550 C CA . HIS A 1 70 ? 2.359 -4.656 7.133 1 92 70 HIS A CA 1
ATOM 551 C C . HIS A 1 70 ? 2.598 -5.219 8.531 1 92 70 HIS A C 1
ATOM 553 O O . HIS A 1 70 ? 2.082 -6.285 8.875 1 92 70 HIS A O 1
ATOM 559 N N . ALA A 1 71 ? 3.328 -4.48 9.297 1 91.5 71 ALA A N 1
ATOM 560 C CA . ALA A 1 71 ? 3.662 -4.926 10.648 1 91.5 71 ALA A CA 1
AT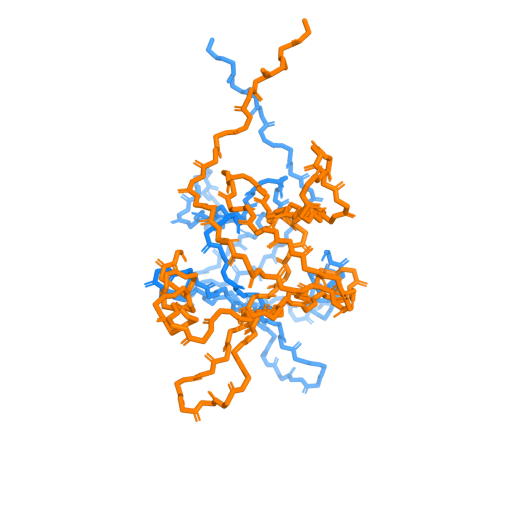OM 561 C C . ALA A 1 71 ? 2.467 -4.781 11.586 1 91.5 71 ALA A C 1
ATOM 563 O O . ALA A 1 71 ? 2.514 -5.23 12.734 1 91.5 71 ALA A O 1
ATOM 564 N N . GLY A 1 72 ? 1.458 -4.168 11.125 1 91.75 72 GLY A N 1
ATOM 565 C CA . GLY A 1 72 ? 0.253 -4.059 11.938 1 91.75 72 GLY A CA 1
ATOM 566 C C . GLY A 1 72 ? 0.083 -2.691 12.57 1 91.75 72 GLY A C 1
ATOM 567 O O . GLY A 1 72 ? -0.998 -2.361 13.062 1 91.75 72 GLY A O 1
ATOM 568 N N . ASP A 1 73 ? 1.11 -1.897 12.508 1 95.19 73 ASP A N 1
ATOM 569 C CA . ASP A 1 73 ? 1.021 -0.547 13.055 1 95.19 73 ASP A CA 1
ATOM 570 C C . ASP A 1 73 ? 0.131 0.339 12.188 1 95.19 73 ASP A C 1
ATOM 572 O O . ASP A 1 73 ? -0.011 0.099 10.984 1 95.19 73 ASP A O 1
ATOM 576 N N . THR A 1 74 ? -0.479 1.282 12.844 1 97.31 74 THR A N 1
ATOM 577 C CA . THR A 1 74 ? -1.293 2.246 12.109 1 97.31 74 THR A CA 1
ATOM 578 C C . THR A 1 74 ? -0.901 3.674 12.477 1 97.31 74 THR A C 1
ATOM 580 O O . THR A 1 74 ? -0.451 3.934 13.594 1 97.31 74 THR A O 1
ATOM 583 N N . THR A 1 75 ? -0.932 4.531 11.516 1 97.62 75 THR A N 1
ATOM 584 C CA . THR A 1 75 ? -0.725 5.957 11.727 1 97.62 75 THR A CA 1
ATOM 585 C C . THR A 1 75 ? -1.87 6.766 11.125 1 97.62 75 THR A C 1
ATOM 587 O O . THR A 1 75 ? -2.242 6.555 9.969 1 97.62 75 THR A O 1
ATOM 590 N N . ASN A 1 76 ? -2.34 7.695 11.922 1 97.75 76 ASN A N 1
ATOM 591 C CA . ASN A 1 76 ? -3.434 8.547 11.469 1 97.75 76 ASN A CA 1
ATOM 592 C C . ASN A 1 76 ? -2.992 10 11.32 1 97.75 76 ASN A C 1
ATOM 594 O O . ASN A 1 76 ? -2.387 10.562 12.227 1 97.75 76 ASN A O 1
ATOM 598 N N . PHE A 1 77 ? -3.326 10.562 10.188 1 97.62 77 PHE A N 1
ATOM 599 C CA . PHE A 1 77 ? -3.066 11.969 9.914 1 97.62 77 PHE A CA 1
ATOM 600 C C . PHE A 1 77 ? -4.371 12.734 9.727 1 97.62 77 PHE A C 1
ATOM 602 O O . PHE A 1 77 ? -5.215 12.352 8.914 1 97.62 77 PHE A O 1
ATOM 609 N N . HIS A 1 78 ? -4.48 13.836 10.453 1 96.88 78 HIS A N 1
ATOM 610 C CA . HIS A 1 78 ? -5.688 14.648 10.391 1 96.88 78 HIS A CA 1
ATOM 611 C C . HIS A 1 78 ? -5.449 15.93 9.602 1 96.88 78 HIS A C 1
ATOM 613 O O . HIS A 1 78 ? -4.566 16.719 9.938 1 96.88 78 HIS A O 1
ATOM 619 N N . PHE A 1 79 ? -6.211 16.062 8.555 1 96.06 79 PHE A N 1
ATOM 620 C CA . PHE A 1 79 ? -6.168 17.312 7.809 1 96.06 79 PHE A CA 1
ATOM 621 C C . PHE A 1 79 ? -6.934 18.406 8.539 1 96.06 79 PHE A C 1
ATOM 623 O O . PHE A 1 79 ? -8.164 18.422 8.539 1 96.06 79 PH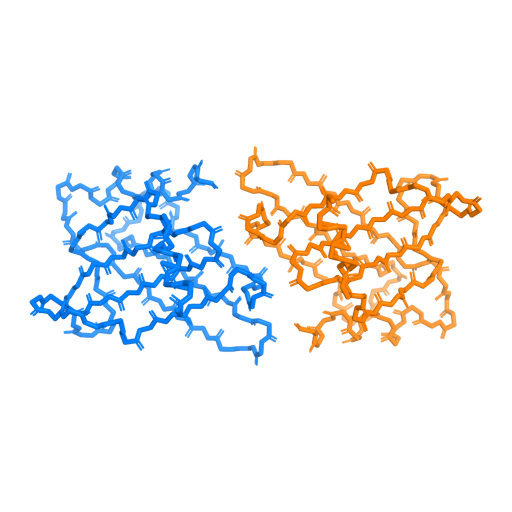E A O 1
ATOM 630 N N . SER A 1 80 ? -6.215 19.312 9.062 1 93.38 80 SER A N 1
ATOM 631 C CA . SER A 1 80 ? -6.816 20.203 10.039 1 93.38 80 SER A CA 1
ATOM 632 C C . SER A 1 80 ? -7.082 21.578 9.43 1 93.38 80 SER A C 1
ATOM 634 O O . SER A 1 80 ? -7.578 22.484 10.117 1 93.38 80 SER A O 1
ATOM 636 N N . ASN A 1 81 ? -6.684 21.781 8.25 1 89 81 ASN A N 1
ATOM 637 C CA . ASN A 1 81 ? -7 23.047 7.586 1 89 81 ASN A CA 1
ATOM 638 C C . ASN A 1 81 ? -8.406 23.031 7.004 1 89 81 ASN A C 1
ATOM 640 O O . ASN A 1 81 ? -8.648 22.422 5.961 1 89 81 ASN A O 1
ATOM 644 N N . GLU A 1 82 ? -9.273 23.656 7.617 1 84.31 82 GLU A N 1
ATOM 645 C CA . GLU A 1 82 ? -10.68 23.625 7.23 1 84.31 82 GLU A CA 1
ATOM 646 C C . GLU A 1 82 ? -10.875 24.156 5.812 1 84.31 82 GLU A C 1
ATOM 648 O O . GLU A 1 82 ? -11.75 23.688 5.082 1 84.31 82 GLU A O 1
ATOM 653 N N . SER A 1 83 ? -10.062 25.078 5.406 1 88 83 SER A N 1
ATOM 654 C CA . SER A 1 83 ? -10.234 25.734 4.109 1 88 83 SER A CA 1
ATOM 655 C C . SER A 1 83 ? -9.742 24.828 2.975 1 88 83 SER A C 1
ATOM 657 O O . SER A 1 83 ? -10.258 24.906 1.857 1 88 83 SER A O 1
ATOM 659 N N . THR A 1 84 ? -8.781 23.969 3.291 1 89.44 84 THR A N 1
ATOM 660 C CA . THR A 1 84 ? -8.172 23.234 2.186 1 89.44 84 THR A CA 1
ATOM 661 C C . THR A 1 84 ? -8.273 21.734 2.404 1 89.44 84 THR A C 1
ATOM 663 O O . THR A 1 84 ? -7.875 20.938 1.544 1 89.44 84 THR A O 1
ATOM 666 N N . ALA A 1 85 ? -8.852 21.344 3.461 1 89.5 85 ALA A N 1
ATOM 667 C CA . ALA A 1 85 ? -8.828 19.938 3.859 1 89.5 85 ALA A CA 1
ATOM 668 C C . ALA A 1 85 ? -9.445 19.062 2.779 1 89.5 85 ALA A C 1
ATOM 670 O O . ALA A 1 85 ? -8.938 17.969 2.49 1 89.5 85 ALA A O 1
ATOM 671 N N . VAL A 1 86 ? -10.469 19.562 2.166 1 88.06 86 VAL A N 1
ATOM 672 C CA . VAL A 1 86 ? -11.172 18.781 1.149 1 88.06 86 VAL A CA 1
ATOM 673 C C . VAL A 1 86 ? -10.289 18.641 -0.088 1 88.06 86 VAL A C 1
ATOM 675 O O . VAL A 1 86 ? -10.164 17.531 -0.639 1 88.06 86 VAL A O 1
ATOM 678 N N . LYS A 1 87 ? -9.711 19.703 -0.441 1 88.81 87 LYS A N 1
ATOM 679 C CA . LYS A 1 87 ? -8.82 19.672 -1.601 1 88.81 87 LYS A CA 1
ATOM 680 C C . LYS A 1 87 ? -7.625 18.766 -1.35 1 88.81 87 LYS A C 1
ATOM 682 O O . LYS A 1 87 ? -7.23 18 -2.229 1 88.81 87 LYS A O 1
ATOM 687 N N . GLU A 1 88 ? -7.168 18.906 -0.168 1 89.31 88 GLU A N 1
ATOM 688 C CA . GLU A 1 88 ? -6.016 18.094 0.203 1 89.31 88 GLU A CA 1
ATOM 689 C C . GLU A 1 88 ? -6.379 16.609 0.249 1 89.31 88 GLU A C 1
ATOM 691 O O . GLU A 1 88 ? -5.633 15.773 -0.253 1 89.31 88 GLU A O 1
ATOM 696 N N . ARG A 1 89 ? -7.484 16.25 0.864 1 87.81 89 ARG A N 1
ATOM 697 C CA . ARG A 1 89 ? -8 14.875 0.853 1 87.81 89 ARG A CA 1
ATOM 698 C C . ARG A 1 89 ? -8.031 14.32 -0.565 1 87.81 89 ARG A C 1
ATOM 700 O O . ARG A 1 89 ? -7.535 13.219 -0.818 1 87.81 89 ARG A O 1
ATOM 707 N N . ASP A 1 90 ? -8.555 15.125 -1.476 1 88.94 90 ASP A N 1
ATOM 708 C CA . ASP A 1 90 ? -8.727 14.68 -2.854 1 88.94 90 ASP A CA 1
ATOM 709 C C . ASP A 1 90 ? -7.379 14.516 -3.551 1 88.94 90 ASP A C 1
ATOM 711 O O . ASP A 1 90 ? -7.195 13.602 -4.359 1 88.94 90 ASP A O 1
ATOM 715 N N . ALA A 1 91 ? -6.504 15.336 -3.184 1 88.31 91 ALA A N 1
ATOM 716 C CA . ALA A 1 91 ? -5.168 15.25 -3.771 1 88.31 91 ALA A CA 1
ATOM 717 C C . ALA A 1 91 ? -4.461 13.969 -3.334 1 88.31 91 ALA A C 1
ATOM 719 O O . ALA A 1 91 ? -3.797 13.312 -4.141 1 88.31 91 ALA A O 1
ATOM 720 N N . VAL A 1 92 ? -4.656 13.641 -2.104 1 87.62 92 VAL A N 1
ATOM 721 C CA . VAL A 1 92 ? -4.02 12.453 -1.552 1 87.62 92 VAL A CA 1
ATOM 722 C C . VAL A 1 92 ? -4.691 11.195 -2.109 1 87.62 92 VAL A C 1
ATOM 724 O O . VAL A 1 92 ? -4.02 10.211 -2.418 1 87.62 92 VAL A O 1
ATOM 727 N N . LYS A 1 93 ? -5.93 11.383 -2.189 1 84.38 93 LYS A N 1
ATOM 728 C CA . LYS A 1 93 ? -6.695 10.266 -2.734 1 84.38 93 LYS A CA 1
ATOM 729 C C . LYS A 1 93 ? -6.297 9.977 -4.18 1 84.38 93 LYS A C 1
ATOM 731 O O . LYS A 1 93 ? -6.262 8.82 -4.598 1 84.38 93 LYS A O 1
ATOM 736 N N . ASP A 1 94 ? -5.953 10.961 -4.918 1 81 94 ASP A N 1
ATOM 737 C CA . ASP A 1 94 ? -5.734 10.852 -6.359 1 81 94 ASP A CA 1
ATOM 738 C C . ASP A 1 94 ? -4.266 10.578 -6.668 1 81 94 ASP A C 1
ATOM 740 O O . ASP A 1 94 ? -3.873 10.516 -7.836 1 81 94 ASP A O 1
ATOM 744 N N . LEU A 1 95 ? -3.496 10.359 -5.637 1 72.56 95 LEU A N 1
ATOM 745 C CA . LEU A 1 95 ? -2.094 10.055 -5.895 1 72.56 95 LEU A CA 1
ATOM 746 C C . LEU A 1 95 ? -1.912 8.57 -6.211 1 72.56 95 LEU A C 1
ATOM 748 O O . LEU A 1 95 ? -2.609 7.723 -5.648 1 72.56 95 LEU A O 1
ATOM 752 N N . MET B 1 1 ? 25.641 -0.143 -17.125 1 27.44 1 MET B N 1
ATOM 753 C CA . MET B 1 1 ? 24.203 0.074 -17.047 1 27.44 1 MET B CA 1
ATOM 754 C C . MET B 1 1 ? 23.625 -0.551 -15.773 1 27.44 1 MET B C 1
ATOM 756 O O . MET B 1 1 ? 23.828 -1.739 -15.516 1 27.44 1 MET B O 1
ATOM 760 N N . ALA B 1 2 ? 23.641 0.027 -14.602 1 34.34 2 ALA B N 1
ATOM 761 C CA . ALA B 1 2 ? 23.594 -0.54 -13.25 1 34.34 2 ALA B CA 1
ATOM 762 C C . ALA B 1 2 ? 22.438 -1.517 -13.102 1 34.34 2 ALA B C 1
ATOM 764 O O . ALA B 1 2 ? 21.266 -1.112 -13.125 1 34.34 2 ALA B O 1
ATOM 765 N N . THR B 1 3 ? 22.25 -2.551 -13.711 1 42.41 3 THR B N 1
ATOM 766 C CA . THR B 1 3 ? 21.234 -3.6 -13.68 1 42.41 3 THR B CA 1
ATOM 767 C C . THR B 1 3 ? 20.984 -4.062 -12.25 1 42.41 3 THR B C 1
ATOM 769 O O . THR B 1 3 ? 21.734 -4.875 -11.711 1 42.41 3 THR B O 1
ATOM 772 N N . SER B 1 4 ? 21.016 -3.322 -11.297 1 47.09 4 SER B N 1
ATOM 773 C CA . SER B 1 4 ? 20.891 -3.654 -9.883 1 47.09 4 SER B CA 1
ATOM 774 C C . SER B 1 4 ? 19.766 -4.648 -9.641 1 47.09 4 SER B C 1
ATOM 776 O O . SER B 1 4 ? 18.609 -4.383 -9.992 1 47.09 4 SER B O 1
ATOM 778 N N . SER B 1 5 ? 20.047 -5.918 -9.859 1 58.78 5 SER B N 1
ATOM 779 C CA . SER B 1 5 ? 19.188 -7.082 -9.648 1 58.78 5 SER B CA 1
ATOM 780 C C . SER B 1 5 ? 18.266 -6.883 -8.461 1 58.78 5 SER B C 1
ATOM 782 O O . SER B 1 5 ? 18.703 -6.5 -7.375 1 58.78 5 SER B O 1
ATOM 784 N N . GLU B 1 6 ? 17.125 -6.402 -8.719 1 75.94 6 GLU B N 1
ATOM 785 C CA . GLU B 1 6 ? 16.156 -6.234 -7.648 1 75.94 6 GLU B CA 1
ATOM 786 C C . GLU B 1 6 ? 16.062 -7.496 -6.789 1 75.94 6 GLU B C 1
ATOM 788 O O . GLU B 1 6 ? 15.977 -8.609 -7.316 1 75.94 6 GLU B O 1
ATOM 793 N N . GLU B 1 7 ? 16.391 -7.484 -5.602 1 86.81 7 GLU B N 1
ATOM 794 C CA . GLU B 1 7 ? 16.359 -8.594 -4.652 1 86.81 7 GLU B CA 1
ATOM 795 C C . GLU B 1 7 ? 14.938 -9.133 -4.5 1 86.81 7 GLU B C 1
ATOM 797 O O . GLU B 1 7 ? 14 -8.367 -4.254 1 86.81 7 GLU B O 1
ATOM 802 N N . VAL B 1 8 ? 14.867 -10.414 -4.777 1 90 8 VAL B N 1
ATOM 803 C CA . VAL B 1 8 ? 13.602 -11.102 -4.566 1 90 8 VAL B CA 1
ATOM 804 C C . VAL B 1 8 ? 13.508 -11.586 -3.123 1 90 8 VAL B C 1
ATOM 806 O O . VAL B 1 8 ? 14.367 -12.336 -2.654 1 90 8 VAL B O 1
ATOM 809 N N . LEU B 1 9 ? 12.523 -11.219 -2.508 1 89.38 9 LEU B N 1
ATOM 810 C CA . LEU B 1 9 ? 12.375 -11.539 -1.092 1 89.38 9 LEU B CA 1
ATOM 811 C C . LEU B 1 9 ? 11.57 -12.812 -0.904 1 89.38 9 LEU B C 1
ATOM 813 O O . LEU B 1 9 ? 11.859 -13.609 -0.008 1 89.38 9 LEU B O 1
ATOM 817 N N . LEU B 1 10 ? 10.594 -13.078 -1.748 1 92.56 10 LEU B N 1
ATOM 818 C CA . LEU B 1 10 ? 9.719 -14.242 -1.65 1 92.56 10 LEU B CA 1
ATOM 819 C C . LEU B 1 10 ? 9.156 -14.617 -3.018 1 92.56 10 LEU B C 1
ATOM 821 O O . LEU B 1 10 ? 8.75 -13.734 -3.785 1 92.56 10 LEU B O 1
ATOM 825 N N . ILE B 1 11 ? 9.203 -15.82 -3.303 1 93.56 11 ILE B N 1
ATOM 826 C CA . ILE B 1 11 ? 8.539 -16.344 -4.492 1 93.56 11 ILE B CA 1
ATOM 827 C C . ILE B 1 11 ? 7.41 -17.281 -4.082 1 93.56 11 ILE B C 1
ATOM 829 O O . ILE B 1 11 ? 7.625 -18.234 -3.318 1 93.56 11 ILE B O 1
ATOM 833 N N . VAL B 1 12 ? 6.293 -16.969 -4.57 1 94.5 12 VAL B N 1
ATOM 834 C CA . VAL B 1 12 ? 5.145 -17.828 -4.34 1 94.5 12 VAL B CA 1
ATOM 835 C C . VAL B 1 12 ? 4.75 -18.516 -5.648 1 94.5 12 VAL B C 1
ATOM 837 O O . VAL B 1 12 ? 4.387 -17.859 -6.621 1 94.5 12 VAL B O 1
ATOM 840 N N . LYS B 1 13 ? 4.844 -19.781 -5.594 1 93.94 13 LYS B N 1
ATOM 841 C CA . LYS B 1 13 ? 4.535 -20.547 -6.801 1 93.94 13 LYS B CA 1
ATOM 842 C C . LYS B 1 13 ? 3.045 -20.859 -6.883 1 93.94 13 LYS B C 1
ATOM 844 O O . LYS B 1 13 ? 2.318 -20.719 -5.895 1 93.94 13 LYS B O 1
ATOM 849 N N . LYS B 1 14 ? 2.555 -21.25 -8.102 1 95.19 14 LYS B N 1
ATOM 850 C CA . LYS B 1 14 ? 1.179 -21.656 -8.367 1 95.19 14 LYS B CA 1
ATOM 851 C C . LYS B 1 14 ? 0.191 -20.562 -7.965 1 95.19 14 LYS B C 1
ATOM 853 O O . LYS B 1 14 ? -0.794 -20.828 -7.273 1 95.19 14 LYS B O 1
ATOM 858 N N . VAL B 1 15 ? 0.526 -19.359 -8.352 1 96.94 15 VAL B N 1
ATOM 859 C CA . VAL B 1 15 ? -0.362 -18.203 -8.203 1 96.94 15 VAL B CA 1
ATOM 860 C C . VAL B 1 15 ? -0.995 -17.859 -9.547 1 96.94 15 VAL B C 1
ATOM 862 O O . VAL B 1 15 ? -0.296 -17.484 -10.484 1 96.94 15 VAL B O 1
ATOM 865 N N . ARG B 1 16 ? -2.264 -17.922 -9.562 1 97.56 16 ARG B N 1
ATOM 866 C CA . ARG B 1 16 ? -2.988 -17.75 -10.812 1 97.56 16 ARG B CA 1
ATOM 867 C C . ARG B 1 16 ? -3.449 -16.297 -10.984 1 97.56 16 ARG B C 1
ATOM 869 O O . ARG B 1 16 ? -3.893 -15.67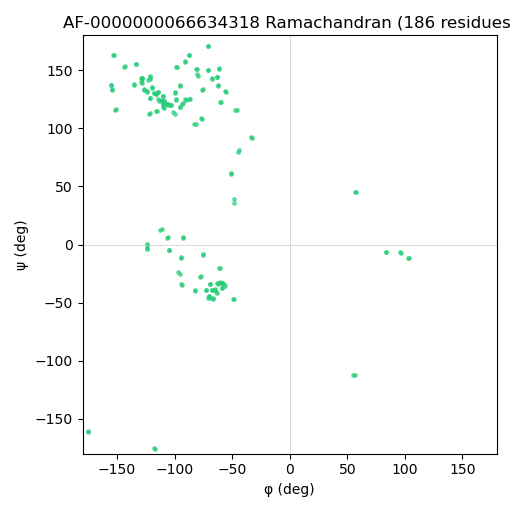2 -10.023 1 97.56 16 ARG B O 1
ATOM 876 N N . GLN B 1 17 ? -3.289 -15.812 -12.141 1 97.75 17 GLN B N 1
ATOM 877 C CA . GLN B 1 17 ? -3.846 -14.539 -12.57 1 97.75 17 GLN B CA 1
ATOM 878 C C . GLN B 1 17 ? -4.758 -14.711 -13.781 1 97.75 17 GLN B C 1
ATOM 880 O O . GLN B 1 17 ? -4.305 -15.133 -14.852 1 97.75 17 GLN B O 1
ATOM 885 N N . LYS B 1 18 ? -5.984 -14.438 -13.398 1 94.94 18 LYS B N 1
ATOM 886 C CA . LYS B 1 18 ? -7.035 -14.742 -14.367 1 94.94 18 LYS B CA 1
ATOM 887 C C . LYS B 1 18 ? -6.969 -16.203 -14.805 1 94.94 18 LYS B C 1
ATOM 889 O O . LYS B 1 18 ? -7.191 -17.109 -13.992 1 94.94 18 LYS B O 1
ATOM 894 N N . LYS B 1 19 ? -6.715 -16.562 -15.773 1 94.88 19 LYS B N 1
ATOM 895 C CA . LYS B 1 19 ? -6.793 -17.953 -16.219 1 94.88 19 LYS B CA 1
ATOM 896 C C . LYS B 1 19 ? -5.402 -18.531 -16.453 1 94.88 19 LYS B C 1
ATOM 898 O O . LYS B 1 19 ? -5.262 -19.609 -17.062 1 94.88 19 LYS B O 1
ATOM 903 N N . GLN B 1 20 ? -4.492 -17.891 -16.016 1 97 20 GLN B N 1
ATOM 904 C CA . GLN B 1 20 ? -3.139 -18.359 -16.266 1 97 20 GLN B CA 1
ATOM 905 C C . GLN B 1 20 ? -2.396 -18.641 -14.961 1 97 20 GLN B C 1
ATOM 907 O O . GLN B 1 20 ? -2.387 -17.797 -14.055 1 97 20 GLN B O 1
ATOM 912 N N . ASP B 1 21 ? -1.722 -19.781 -14.922 1 97 21 ASP B N 1
ATOM 913 C CA . ASP B 1 21 ? -0.885 -20.109 -13.773 1 97 21 ASP B CA 1
ATOM 914 C C . ASP B 1 21 ? 0.468 -19.406 -13.859 1 97 21 ASP B C 1
ATOM 916 O O . ASP B 1 21 ? 0.957 -19.109 -14.953 1 97 21 ASP B O 1
ATOM 920 N N . GLY B 1 22 ? 1.039 -19.125 -12.68 1 97.56 22 GLY B N 1
ATOM 921 C CA . GLY B 1 22 ? 2.342 -18.484 -12.633 1 97.56 22 GLY B CA 1
ATOM 922 C C . GLY B 1 22 ? 2.887 -18.344 -11.219 1 97.56 22 GLY B C 1
ATOM 923 O O . GLY B 1 22 ? 2.551 -19.141 -10.344 1 97.56 22 GLY B O 1
ATOM 924 N N . ALA B 1 23 ? 3.824 -17.438 -11.102 1 97.25 23 ALA B N 1
ATOM 925 C CA . ALA B 1 23 ? 4.465 -17.219 -9.812 1 97.25 23 ALA B CA 1
ATOM 926 C C . ALA B 1 23 ? 4.457 -15.742 -9.438 1 97.25 23 ALA B C 1
ATOM 928 O O . ALA B 1 23 ? 4.617 -14.875 -10.297 1 97.25 23 ALA B O 1
ATOM 929 N N . LEU B 1 24 ? 4.277 -15.539 -8.164 1 96.88 24 LEU B N 1
ATOM 930 C CA . LEU B 1 24 ? 4.297 -14.195 -7.586 1 96.88 24 LEU B CA 1
ATOM 931 C C . LEU B 1 24 ? 5.652 -13.898 -6.949 1 96.88 24 LEU B C 1
ATOM 933 O O . LEU B 1 24 ? 6.191 -14.734 -6.215 1 96.88 24 LEU B O 1
ATOM 937 N N . TYR B 1 25 ? 6.141 -12.742 -7.316 1 95.81 25 TYR B N 1
ATOM 938 C CA . TYR B 1 25 ? 7.441 -12.312 -6.816 1 95.81 25 TYR B CA 1
ATOM 939 C C . TYR B 1 25 ? 7.312 -11.062 -5.961 1 95.81 25 TYR B C 1
ATOM 941 O O . TYR B 1 25 ? 6.871 -10.016 -6.441 1 95.81 25 TYR B O 1
ATOM 949 N N . LEU B 1 26 ? 7.629 -11.25 -4.711 1 94.5 26 LEU B N 1
ATOM 950 C CA . LEU B 1 26 ? 7.711 -10.094 -3.826 1 94.5 26 LEU B CA 1
ATOM 951 C C . LEU B 1 26 ? 9.148 -9.594 -3.715 1 94.5 26 LEU B C 1
ATOM 953 O O . LEU B 1 26 ? 10.023 -10.312 -3.227 1 94.5 26 LEU B O 1
ATOM 957 N N . MET B 1 27 ? 9.297 -8.32 -4.16 1 93.69 27 MET B N 1
ATOM 958 C CA . MET B 1 27 ? 10.648 -7.762 -4.188 1 93.69 27 MET B CA 1
ATOM 959 C C . MET B 1 27 ? 10.75 -6.551 -3.27 1 93.69 27 MET B C 1
ATOM 961 O O . MET B 1 27 ? 9.797 -6.227 -2.555 1 93.69 27 MET B O 1
ATOM 965 N N . ALA B 1 28 ? 11.898 -5.984 -3.348 1 88 28 ALA B N 1
ATOM 966 C CA . ALA B 1 28 ? 12.172 -4.891 -2.42 1 88 28 ALA B CA 1
ATOM 967 C C . ALA B 1 28 ? 11.242 -3.707 -2.684 1 88 28 ALA B C 1
ATOM 969 O O . ALA B 1 28 ? 10.742 -3.084 -1.747 1 88 28 ALA B O 1
ATOM 970 N N . GLU B 1 29 ? 10.992 -3.459 -4.004 1 88.75 29 GLU B N 1
ATOM 971 C CA . GLU B 1 29 ? 10.273 -2.221 -4.281 1 88.75 29 GLU B CA 1
ATOM 972 C C . GLU B 1 29 ? 9 -2.494 -5.082 1 88.75 29 GLU B C 1
ATOM 974 O O . GLU B 1 29 ? 8.234 -1.572 -5.375 1 88.75 29 GLU B O 1
ATOM 979 N N . ARG B 1 30 ? 8.812 -3.729 -5.438 1 94.19 30 ARG B N 1
ATOM 980 C CA . ARG B 1 30 ? 7.641 -3.992 -6.273 1 94.19 30 ARG B CA 1
ATOM 981 C C . ARG B 1 30 ? 7.145 -5.422 -6.086 1 94.19 30 ARG B C 1
ATOM 983 O O . ARG B 1 30 ? 7.863 -6.27 -5.551 1 94.19 30 ARG B O 1
ATOM 990 N N . ILE B 1 31 ? 5.949 -5.68 -6.496 1 96.12 31 ILE B N 1
ATOM 991 C CA . ILE B 1 31 ? 5.332 -6.992 -6.641 1 96.12 31 ILE B CA 1
ATOM 992 C C . ILE B 1 31 ? 5.152 -7.316 -8.125 1 96.12 31 ILE B C 1
ATOM 994 O O . ILE B 1 31 ? 4.688 -6.473 -8.898 1 96.12 31 ILE B O 1
ATOM 998 N N . ALA B 1 32 ? 5.648 -8.492 -8.469 1 97.5 32 ALA B N 1
ATOM 999 C CA . ALA B 1 32 ? 5.555 -8.867 -9.883 1 97.5 32 ALA B CA 1
ATOM 1000 C C . ALA B 1 32 ? 5.055 -10.297 -10.039 1 97.5 32 ALA B C 1
ATOM 1002 O O . ALA B 1 32 ? 5.141 -11.102 -9.102 1 97.5 32 ALA B O 1
ATOM 1003 N N . TRP B 1 33 ? 4.492 -10.531 -11.164 1 98 33 TRP B N 1
ATOM 1004 C CA . TRP B 1 33 ? 3.98 -11.859 -11.492 1 98 33 TRP B CA 1
ATOM 1005 C C . TRP B 1 33 ? 4.371 -12.25 -12.914 1 98 33 TRP B C 1
ATOM 1007 O O . TRP B 1 33 ? 4.309 -11.438 -13.836 1 98 33 TRP B O 1
ATOM 1017 N N . ALA B 1 34 ? 4.758 -13.516 -12.984 1 98.19 34 ALA B N 1
ATOM 1018 C CA . ALA B 1 34 ? 5.117 -14.062 -14.289 1 98.19 34 ALA B CA 1
ATOM 1019 C C . ALA B 1 34 ? 4.387 -15.375 -14.555 1 98.19 34 ALA B C 1
ATOM 1021 O O . ALA B 1 34 ? 4.242 -16.203 -13.648 1 98.19 34 ALA B O 1
ATOM 1022 N N . PRO B 1 35 ? 3.934 -15.547 -15.836 1 97.62 35 PRO B N 1
ATOM 1023 C CA . PRO B 1 35 ? 3.346 -16.844 -16.188 1 97.62 35 PRO B CA 1
ATOM 1024 C C . PRO B 1 35 ? 4.336 -18 -16.047 1 97.62 35 PRO B C 1
ATOM 1026 O O . PRO B 1 35 ? 5.547 -17.797 -16.188 1 97.62 35 PRO B O 1
ATOM 1029 N N . GLU B 1 36 ? 3.783 -19.094 -15.766 1 95.25 36 GLU B N 1
ATOM 1030 C CA . GLU B 1 36 ? 4.609 -20.281 -15.641 1 95.25 36 GLU B CA 1
ATOM 1031 C C . GLU B 1 36 ? 5.445 -20.516 -16.891 1 95.25 36 GLU B C 1
ATOM 1033 O O . GLU B 1 36 ? 4.93 -20.438 -18.016 1 95.25 36 GLU B O 1
ATOM 1038 N N . GLY B 1 37 ? 6.688 -20.75 -16.703 1 93.44 37 GLY B N 1
ATOM 1039 C CA . GLY B 1 37 ? 7.555 -21.078 -17.828 1 93.44 37 GLY B CA 1
ATOM 1040 C C . GLY B 1 37 ? 8.07 -19.844 -18.547 1 93.44 37 GLY B C 1
ATOM 1041 O O . GLY B 1 37 ? 8.836 -19.953 -19.5 1 93.44 37 GLY B O 1
ATOM 1042 N N . LYS B 1 38 ? 7.586 -18.703 -18.172 1 92.56 38 LYS B N 1
ATOM 1043 C CA . LYS B 1 38 ? 8.055 -17.469 -18.797 1 92.56 38 LYS B CA 1
ATOM 1044 C C . LYS B 1 38 ? 9.117 -16.797 -17.922 1 92.56 38 LYS B C 1
ATOM 1046 O O . LYS B 1 38 ? 9.18 -17.016 -16.719 1 92.56 38 LYS B O 1
ATOM 1051 N N . ASP B 1 39 ? 9.969 -16.062 -18.625 1 89.56 39 ASP B N 1
ATOM 1052 C CA . ASP B 1 39 ? 11.047 -15.398 -17.906 1 89.56 39 ASP B CA 1
ATOM 1053 C C . ASP B 1 39 ? 10.781 -13.898 -17.781 1 89.56 39 ASP B C 1
ATOM 1055 O O . ASP B 1 39 ? 11.648 -13.148 -17.312 1 89.56 39 ASP B O 1
ATOM 1059 N N . ARG B 1 40 ? 9.633 -13.523 -18.203 1 95.19 40 ARG B N 1
ATOM 1060 C CA . ARG B 1 40 ? 9.289 -12.109 -18.141 1 95.19 40 ARG B CA 1
ATOM 1061 C C . ARG B 1 40 ? 8.016 -11.891 -17.328 1 95.19 40 ARG B C 1
ATOM 1063 O O . ARG B 1 40 ? 7.043 -12.625 -17.484 1 95.19 40 ARG B O 1
ATOM 1070 N N . PHE B 1 41 ? 8.031 -10.812 -16.562 1 96.88 41 PHE B N 1
ATOM 1071 C CA . PHE B 1 41 ? 6.848 -10.453 -15.781 1 96.88 41 PHE B CA 1
ATOM 1072 C C . PHE B 1 41 ? 5.777 -9.844 -16.688 1 96.88 41 PHE B C 1
ATOM 1074 O O . PHE B 1 41 ? 6.078 -8.992 -17.516 1 96.88 41 PHE B O 1
ATOM 1081 N N . THR B 1 42 ? 4.59 -10.273 -16.531 1 97.62 42 THR B N 1
ATOM 1082 C CA . THR B 1 42 ? 3.484 -9.656 -17.25 1 97.62 42 THR B CA 1
ATOM 1083 C C . THR B 1 42 ? 2.773 -8.633 -16.375 1 97.62 42 THR B C 1
ATOM 1085 O O . THR B 1 42 ? 2.072 -7.75 -16.891 1 97.62 42 THR B O 1
ATOM 1088 N N . ILE B 1 43 ? 2.877 -8.781 -15.094 1 98 43 ILE B N 1
ATOM 1089 C CA . ILE B 1 43 ? 2.357 -7.824 -14.125 1 98 43 ILE B CA 1
ATOM 1090 C C . ILE B 1 43 ? 3.479 -7.367 -13.195 1 98 43 ILE B C 1
ATOM 1092 O O . ILE B 1 43 ? 4.266 -8.18 -12.711 1 98 43 ILE B O 1
ATOM 1096 N N . SER B 1 44 ? 3.57 -6.094 -13.031 1 97.12 44 SER B N 1
ATOM 1097 C CA . SER B 1 44 ? 4.559 -5.512 -12.125 1 97.12 44 SER B CA 1
ATOM 1098 C C . SER B 1 44 ? 4.074 -4.184 -11.555 1 97.12 44 SER B C 1
ATOM 1100 O O . SER B 1 44 ? 3.832 -3.232 -12.297 1 97.12 44 SER B O 1
ATOM 1102 N N . HIS B 1 45 ? 3.885 -4.137 -10.242 1 96.75 45 HIS B N 1
ATOM 1103 C CA . HIS B 1 45 ? 3.428 -2.926 -9.57 1 96.75 45 HIS B CA 1
ATOM 1104 C C . HIS B 1 45 ? 4.426 -2.479 -8.508 1 96.75 45 HIS B C 1
ATOM 1106 O O . HIS B 1 45 ? 4.793 -3.26 -7.625 1 96.75 45 HIS B O 1
ATOM 1112 N N . MET B 1 46 ? 4.848 -1.26 -8.602 1 95.38 46 MET B N 1
ATOM 1113 C CA . MET B 1 46 ? 5.641 -0.675 -7.527 1 95.38 46 MET B CA 1
ATOM 1114 C C . MET B 1 46 ? 4.801 -0.49 -6.27 1 95.38 46 MET B C 1
ATOM 1116 O O . MET B 1 46 ? 3.625 -0.139 -6.348 1 95.38 46 MET B O 1
ATOM 1120 N N . TYR B 1 47 ? 5.398 -0.706 -5.18 1 94.12 47 TYR B N 1
ATOM 1121 C CA . TYR B 1 47 ? 4.676 -0.501 -3.93 1 94.12 47 TYR B CA 1
ATOM 1122 C C . TYR B 1 47 ? 4.133 0.921 -3.84 1 94.12 47 TYR B C 1
ATOM 1124 O O . TYR B 1 47 ? 3.053 1.146 -3.291 1 94.12 47 TYR B O 1
ATOM 1132 N N . ALA B 1 48 ? 4.871 1.844 -4.359 1 91.31 48 ALA B N 1
ATOM 1133 C CA . ALA B 1 48 ? 4.445 3.24 -4.344 1 91.31 48 ALA B CA 1
ATOM 1134 C C . ALA B 1 48 ? 3.133 3.422 -5.098 1 91.31 48 ALA B C 1
ATOM 1136 O O . ALA B 1 48 ? 2.393 4.375 -4.848 1 91.31 48 ALA B O 1
ATOM 1137 N N . ASP B 1 49 ? 2.834 2.434 -5.969 1 94 49 ASP B N 1
ATOM 1138 C CA . ASP B 1 49 ? 1.625 2.541 -6.777 1 94 49 ASP B CA 1
ATOM 1139 C C . ASP B 1 49 ? 0.455 1.814 -6.121 1 94 49 ASP B C 1
ATOM 1141 O O . ASP B 1 49 ? -0.692 1.954 -6.551 1 94 49 ASP B O 1
ATOM 1145 N N . ILE B 1 50 ? 0.708 1.061 -5.109 1 95.81 50 ILE B N 1
ATOM 1146 C CA . ILE B 1 50 ? -0.312 0.234 -4.469 1 95.81 50 ILE B CA 1
ATOM 1147 C C . ILE B 1 50 ? -0.938 0.997 -3.305 1 95.81 50 ILE B C 1
ATOM 1149 O O . ILE B 1 50 ? -0.237 1.423 -2.385 1 95.81 50 ILE B O 1
ATOM 1153 N N . LYS B 1 51 ? -2.182 1.173 -3.373 1 95.38 51 LYS B N 1
ATOM 1154 C CA . LYS B 1 51 ? -2.951 1.845 -2.33 1 95.38 51 LYS B CA 1
ATOM 1155 C C . LYS B 1 51 ? -3.287 0.886 -1.192 1 95.38 51 LYS B C 1
ATOM 1157 O O . LYS B 1 51 ? -3.207 1.255 -0.019 1 95.38 51 LYS B O 1
ATOM 1162 N N . CYS B 1 52 ? -3.625 -0.381 -1.638 1 96.25 52 CYS B N 1
ATOM 1163 C CA . CYS B 1 52 ? -4.086 -1.326 -0.627 1 96.25 52 CYS B CA 1
ATOM 1164 C C . CYS B 1 52 ? -3.848 -2.764 -1.074 1 96.25 52 CYS B C 1
ATOM 1166 O O . CYS B 1 52 ? -4.098 -3.107 -2.23 1 96.25 52 CYS B O 1
ATOM 1168 N N . GLN B 1 53 ? -3.391 -3.539 -0.169 1 96.5 53 GLN B N 1
ATOM 1169 C CA . GLN B 1 53 ? -3.266 -4.984 -0.33 1 96.5 53 GLN B CA 1
ATOM 1170 C C . GLN B 1 53 ? -4.27 -5.723 0.55 1 96.5 53 GLN B C 1
ATOM 1172 O O . GLN B 1 53 ? -4.234 -5.605 1.776 1 96.5 53 GLN B O 1
ATOM 1177 N N . LYS B 1 54 ? -5.066 -6.457 -0.145 1 95.06 54 LYS B N 1
ATOM 1178 C CA . LYS B 1 54 ? -6.094 -7.207 0.571 1 95.06 54 LYS B CA 1
ATOM 1179 C C . LYS B 1 54 ? -5.906 -8.711 0.385 1 95.06 54 LYS B C 1
ATOM 1181 O O . LYS B 1 54 ? -5.793 -9.195 -0.744 1 95.06 54 LYS B O 1
ATOM 1186 N N . ILE B 1 55 ? -5.93 -9.422 1.496 1 94.06 55 ILE B N 1
ATOM 1187 C CA . ILE B 1 55 ? -5.738 -10.867 1.445 1 94.06 55 ILE B CA 1
ATOM 1188 C C . ILE B 1 55 ? -6.957 -11.57 2.043 1 94.06 55 ILE B C 1
ATOM 1190 O O . ILE B 1 55 ? -7.562 -11.078 2.996 1 94.06 55 ILE B O 1
ATOM 1194 N N . SER B 1 56 ? -7.273 -12.688 1.48 1 94.31 56 SER B N 1
ATOM 1195 C CA . SER B 1 56 ? -8.414 -13.461 1.954 1 94.31 56 SER B CA 1
ATOM 1196 C C . SER B 1 56 ? -8.219 -13.914 3.396 1 94.31 56 SER B C 1
ATOM 1198 O O . SER B 1 56 ? -7.117 -14.328 3.779 1 94.31 56 SER B O 1
ATOM 1200 N N . PRO B 1 57 ? -9.305 -13.766 4.145 1 90.19 57 PRO B N 1
ATOM 1201 C CA . PRO B 1 57 ? -9.211 -14.234 5.531 1 90.19 57 PRO B CA 1
ATOM 1202 C C . PRO B 1 57 ? -9.156 -15.75 5.641 1 90.19 57 PRO B C 1
ATOM 1204 O O . PRO B 1 57 ? -9.312 -16.453 4.637 1 90.19 57 PRO B O 1
ATOM 1207 N N . GLU B 1 58 ? -8.891 -16.125 6.793 1 84.75 58 GLU B N 1
ATOM 1208 C CA . GLU B 1 58 ? -8.875 -17.562 7.074 1 84.75 58 GLU B CA 1
ATOM 1209 C C . GLU B 1 58 ? -10.25 -18.172 6.863 1 84.75 58 GLU B C 1
ATOM 1211 O O . GLU B 1 58 ? -11.273 -17.562 7.16 1 84.75 58 GLU B O 1
ATOM 1216 N N . GLY B 1 59 ? -10.367 -19.422 6.367 1 83.06 59 GLY B N 1
ATOM 1217 C CA . GLY B 1 59 ? -11.609 -20.172 6.238 1 83.06 59 GLY B CA 1
ATOM 1218 C C . GLY B 1 59 ? -12.227 -20.062 4.855 1 83.06 59 GLY B C 1
ATOM 1219 O O . GLY B 1 59 ? -13.203 -20.766 4.551 1 83.06 59 GLY B O 1
ATOM 1220 N N . LYS B 1 60 ? -11.641 -19.25 4.094 1 82.75 60 LYS B N 1
ATOM 1221 C CA . LYS B 1 60 ? -12.164 -19.125 2.738 1 82.75 60 LYS B CA 1
ATOM 1222 C C . LYS B 1 60 ? -11.664 -20.25 1.84 1 82.75 60 LYS B C 1
ATOM 1224 O O . LYS B 1 60 ? -10.523 -20.703 1.982 1 82.75 60 LYS B O 1
ATOM 1229 N N . ALA B 1 61 ? -12.523 -20.672 0.882 1 79.25 61 ALA B N 1
ATOM 1230 C CA . ALA B 1 61 ? -12.164 -21.719 -0.073 1 79.25 61 ALA B CA 1
ATOM 1231 C C . ALA B 1 61 ? -11.133 -21.203 -1.08 1 79.25 61 ALA B C 1
ATOM 1233 O O . ALA B 1 61 ? -10.133 -21.875 -1.343 1 79.25 61 ALA B O 1
ATOM 1234 N N . LYS B 1 62 ? -11.43 -19.984 -1.603 1 88.94 62 LYS B N 1
ATOM 1235 C CA . LYS B 1 62 ? -10.508 -19.359 -2.549 1 88.94 62 LYS B CA 1
ATOM 1236 C C . LYS B 1 62 ? -9.641 -18.312 -1.861 1 88.94 62 LYS B C 1
ATOM 1238 O O . LYS B 1 62 ? -10.156 -17.344 -1.284 1 88.94 62 LYS B O 1
ATOM 1243 N N . ILE B 1 63 ? -8.383 -18.672 -1.812 1 94 63 ILE B N 1
ATOM 1244 C CA . ILE B 1 63 ? -7.441 -17.75 -1.197 1 94 63 ILE B CA 1
ATOM 1245 C C . ILE B 1 63 ? -6.879 -16.812 -2.26 1 94 63 ILE B C 1
ATOM 1247 O O . ILE B 1 63 ? -6.312 -17.25 -3.26 1 94 63 ILE B O 1
ATOM 1251 N N . GLN B 1 64 ? -7.008 -15.5 -2.035 1 95.69 64 GLN B N 1
ATOM 1252 C CA . GLN B 1 64 ? -6.594 -14.547 -3.059 1 95.69 64 GLN B CA 1
ATOM 1253 C C . GLN B 1 64 ? -5.969 -13.305 -2.432 1 95.69 64 GLN B C 1
ATOM 1255 O O . GLN B 1 64 ? -6.227 -12.992 -1.267 1 95.69 64 GLN B O 1
ATOM 1260 N N . LEU B 1 65 ? -5.094 -12.664 -3.195 1 96.56 65 LEU B N 1
ATOM 1261 C CA . LEU B 1 65 ? -4.539 -11.344 -2.922 1 96.56 65 LEU B CA 1
ATOM 1262 C C . LEU B 1 65 ? -5.043 -10.32 -3.932 1 96.56 65 LEU B C 1
ATOM 1264 O O . LEU B 1 65 ? -4.941 -10.531 -5.141 1 96.56 65 LEU B O 1
ATOM 1268 N N . GLN B 1 66 ? -5.609 -9.312 -3.453 1 97.44 66 GLN B N 1
ATOM 1269 C CA . GLN B 1 66 ? -6.059 -8.211 -4.305 1 97.44 66 GLN B CA 1
ATOM 1270 C C . GLN B 1 66 ? -5.195 -6.969 -4.102 1 97.44 66 GLN B C 1
ATOM 1272 O O . GLN B 1 66 ? -5.008 -6.512 -2.973 1 97.44 66 GLN B O 1
ATOM 1277 N N . LEU B 1 67 ? -4.637 -6.496 -5.133 1 97.75 67 LEU B N 1
ATOM 1278 C CA . LEU B 1 67 ? -3.93 -5.223 -5.125 1 97.75 67 LEU B CA 1
ATOM 1279 C C . LEU B 1 67 ? -4.812 -4.105 -5.668 1 97.75 67 LEU B C 1
ATOM 1281 O O . LEU B 1 67 ? -5.34 -4.211 -6.781 1 97.75 67 LEU B O 1
ATOM 1285 N N . VAL B 1 68 ? -4.984 -3.09 -4.902 1 96.88 68 VAL B N 1
ATOM 1286 C CA . VAL B 1 68 ? -5.691 -1.893 -5.348 1 96.88 68 VAL B CA 1
ATOM 1287 C C . VAL B 1 68 ? -4.691 -0.763 -5.586 1 96.88 68 VAL B C 1
ATOM 1289 O O . VAL B 1 68 ? -3.982 -0.347 -4.668 1 96.88 68 VAL B O 1
ATOM 1292 N N . LEU B 1 69 ? -4.648 -0.254 -6.785 1 96.25 69 LEU B N 1
ATOM 1293 C CA . LEU B 1 69 ? -3.691 0.791 -7.137 1 96.25 69 LEU B CA 1
ATOM 1294 C C . LEU B 1 69 ? -4.289 2.174 -6.906 1 96.25 69 LEU B C 1
ATOM 1296 O O . LEU B 1 69 ? -5.512 2.33 -6.879 1 96.25 69 LEU B O 1
ATOM 1300 N N . HIS B 1 70 ? -3.43 3.107 -6.746 1 91.94 70 HIS B N 1
ATOM 1301 C CA . HIS B 1 70 ? -3.861 4.492 -6.602 1 91.94 70 HIS B CA 1
ATOM 1302 C C . HIS B 1 70 ? -4.664 4.945 -7.816 1 91.94 70 HIS B C 1
ATOM 1304 O O . HIS B 1 70 ? -5.605 5.734 -7.688 1 91.94 70 HIS B O 1
ATOM 1310 N N . ALA B 1 71 ? -4.305 4.414 -8.938 1 91.62 71 ALA B N 1
ATOM 1311 C CA . ALA B 1 71 ? -4.973 4.797 -10.18 1 91.62 71 ALA B CA 1
ATOM 1312 C C . ALA B 1 71 ? -6.355 4.16 -10.2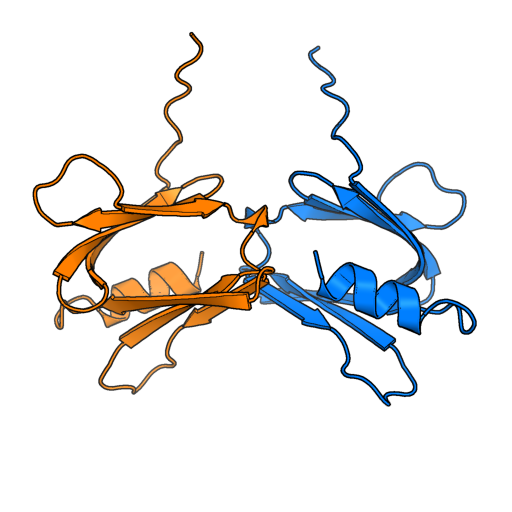81 1 91.62 71 ALA B C 1
ATOM 1314 O O . ALA B 1 71 ? -7.121 4.469 -11.195 1 91.62 71 ALA B O 1
ATOM 1315 N N . GLY B 1 72 ? -6.637 3.293 -9.406 1 91.75 72 GLY B N 1
ATOM 1316 C CA . GLY B 1 72 ? -7.969 2.705 -9.391 1 91.75 72 GLY B CA 1
ATOM 1317 C C . GLY B 1 72 ? -8.008 1.3 -9.961 1 91.75 72 GLY B C 1
ATOM 1318 O O . GLY B 1 72 ? -8.984 0.577 -9.781 1 91.75 72 GLY B O 1
ATOM 1319 N N . ASP B 1 73 ? -6.938 0.894 -10.586 1 95.19 73 ASP B N 1
ATOM 1320 C CA . ASP B 1 73 ? -6.867 -0.46 -11.133 1 95.19 73 ASP B CA 1
ATOM 1321 C C . ASP B 1 73 ? -6.746 -1.493 -10.016 1 95.19 73 ASP B C 1
ATOM 1323 O O . ASP B 1 73 ? -6.246 -1.187 -8.93 1 95.19 73 ASP B O 1
ATOM 1327 N N . THR B 1 74 ? -7.262 -2.645 -10.297 1 97.31 74 THR B N 1
ATOM 1328 C CA . THR B 1 74 ? -7.137 -3.74 -9.344 1 97.31 74 THR B CA 1
ATOM 1329 C C . THR B 1 74 ? -6.574 -4.988 -10.023 1 97.31 74 THR B C 1
ATOM 1331 O O . THR B 1 74 ? -6.801 -5.203 -11.211 1 97.31 74 THR B O 1
ATOM 1334 N N . THR B 1 75 ? -5.758 -5.695 -9.32 1 97.62 75 THR B N 1
ATOM 1335 C CA . THR B 1 75 ? -5.25 -6.988 -9.773 1 97.62 75 THR B CA 1
ATOM 1336 C C . THR B 1 75 ? -5.492 -8.062 -8.719 1 97.62 75 THR B C 1
ATOM 1338 O O . THR B 1 75 ? -5.188 -7.863 -7.539 1 97.62 75 THR B O 1
ATOM 1341 N N . ASN B 1 76 ? -5.984 -9.188 -9.203 1 97.75 76 ASN B N 1
ATOM 1342 C CA . ASN B 1 76 ? -6.266 -10.297 -8.297 1 97.75 76 ASN B CA 1
ATOM 1343 C C . ASN B 1 76 ? -5.359 -11.492 -8.586 1 97.75 76 ASN B C 1
ATOM 1345 O O . ASN B 1 76 ? -5.234 -11.914 -9.742 1 97.75 76 ASN B O 1
ATOM 1349 N N . PHE B 1 77 ? -4.777 -12.008 -7.543 1 97.69 77 PHE B N 1
ATOM 1350 C CA . PHE B 1 77 ? -3.959 -13.211 -7.621 1 97.69 77 PHE B CA 1
ATOM 1351 C C . PHE B 1 77 ? -4.582 -14.344 -6.812 1 97.69 77 PHE B C 1
ATOM 1353 O O . PHE B 1 77 ? -4.883 -14.18 -5.629 1 97.69 77 PHE B O 1
ATOM 1360 N N . HIS B 1 78 ? -4.707 -15.492 -7.457 1 96.88 78 HIS B N 1
ATOM 1361 C CA . HIS B 1 78 ? -5.301 -16.656 -6.801 1 96.88 78 HIS B CA 1
ATOM 1362 C C . HIS B 1 78 ? -4.242 -17.688 -6.438 1 96.88 78 HIS B C 1
ATOM 1364 O O . HIS B 1 78 ? -3.508 -18.156 -7.305 1 96.88 78 HIS B O 1
ATOM 1370 N N . PHE B 1 79 ? -4.188 -17.953 -5.176 1 96.12 79 PHE B N 1
ATOM 1371 C CA . PHE B 1 79 ? -3.312 -19.031 -4.734 1 96.12 79 PHE B CA 1
ATOM 1372 C C . PHE B 1 79 ? -3.939 -20.391 -5.02 1 96.12 79 PHE B C 1
ATOM 1374 O O . PHE B 1 79 ? -4.855 -20.828 -4.312 1 96.12 79 PHE B O 1
ATOM 1381 N N . SER B 1 80 ? -3.393 -21.062 -5.949 1 93.38 80 SER B N 1
ATOM 1382 C CA . SER B 1 80 ? -4.098 -22.203 -6.508 1 93.38 80 SER B CA 1
ATOM 1383 C C . SER B 1 80 ? -3.504 -23.516 -6.008 1 93.38 80 SER B C 1
ATOM 1385 O O . SER B 1 80 ? -3.967 -24.594 -6.379 1 93.38 80 SER B O 1
ATOM 1387 N N . ASN B 1 81 ? -2.469 -23.453 -5.289 1 88.94 81 ASN B N 1
ATOM 1388 C CA . ASN B 1 81 ? -1.919 -24.672 -4.703 1 88.94 81 ASN B CA 1
ATOM 1389 C C . ASN B 1 81 ? -2.643 -25.047 -3.416 1 88.94 81 ASN B C 1
ATOM 1391 O O . ASN B 1 81 ? -2.42 -24.438 -2.371 1 88.94 81 ASN B O 1
ATOM 1395 N N . GLU B 1 82 ? -3.447 -25.984 -3.486 1 84.19 82 GLU B N 1
ATOM 1396 C CA . GLU B 1 82 ? -4.289 -26.375 -2.357 1 84.19 82 GLU B CA 1
ATOM 1397 C C . GLU B 1 82 ? -3.445 -26.781 -1.153 1 84.19 82 GLU B C 1
ATOM 1399 O O . GLU B 1 82 ? -3.83 -26.531 -0.008 1 84.19 82 GLU B O 1
ATOM 1404 N N . SER B 1 83 ? -2.316 -27.344 -1.382 1 88.12 83 SER B N 1
ATOM 1405 C CA . SER B 1 83 ? -1.484 -27.875 -0.307 1 88.12 83 SER B CA 1
ATOM 1406 C C . SER B 1 83 ? -0.756 -26.766 0.431 1 88.12 83 SER B C 1
ATOM 1408 O O . SER B 1 83 ? -0.484 -26.875 1.628 1 88.12 83 SER B O 1
ATOM 1410 N N . THR B 1 84 ? -0.503 -25.656 -0.284 1 89.5 84 THR B N 1
ATOM 1411 C CA . THR B 1 84 ? 0.349 -24.656 0.343 1 89.5 84 THR B CA 1
ATOM 1412 C C . THR B 1 84 ? -0.353 -23.297 0.389 1 89.5 84 THR B C 1
ATOM 1414 O O . THR B 1 84 ? 0.18 -22.328 0.943 1 89.5 84 THR B O 1
ATOM 1417 N N . ALA B 1 85 ? -1.513 -23.234 -0.097 1 89.62 85 ALA B N 1
ATOM 1418 C CA . ALA B 1 85 ? -2.193 -21.953 -0.28 1 89.62 85 ALA B CA 1
ATOM 1419 C C . ALA B 1 85 ? -2.336 -21.219 1.047 1 89.62 85 ALA B C 1
ATOM 1421 O O . ALA B 1 85 ? -2.152 -20 1.108 1 89.62 85 ALA B O 1
ATOM 1422 N N . VAL B 1 86 ? -2.58 -21.969 2.084 1 88.19 86 VAL B N 1
ATOM 1423 C CA . VAL B 1 86 ? -2.787 -21.359 3.395 1 88.19 86 VAL B CA 1
ATOM 1424 C C . VAL B 1 86 ? -1.469 -20.797 3.918 1 88.19 86 VAL B C 1
ATOM 1426 O O . VAL B 1 86 ? -1.426 -19.672 4.414 1 88.19 86 VAL B O 1
ATOM 1429 N N . LYS B 1 87 ? -0.472 -21.578 3.76 1 88.88 87 LYS B N 1
ATOM 1430 C CA . LYS B 1 87 ? 0.844 -21.125 4.203 1 88.88 87 LYS B CA 1
ATOM 1431 C C . LYS B 1 87 ? 1.295 -19.891 3.414 1 88.88 87 LYS B C 1
ATOM 1433 O O . LYS B 1 87 ? 1.841 -18.953 3.988 1 88.88 87 LYS B O 1
ATOM 1438 N N . GLU B 1 88 ? 1.016 -20 2.18 1 89.38 88 GLU B N 1
ATOM 1439 C CA . GLU B 1 88 ? 1.4 -18.906 1.31 1 89.38 88 GLU B CA 1
ATOM 1440 C C . GLU B 1 88 ? 0.608 -17.641 1.639 1 89.38 88 GLU B C 1
ATOM 1442 O O . GLU B 1 88 ? 1.174 -16.547 1.71 1 89.38 88 GLU B O 1
ATOM 1447 N N . ARG B 1 89 ? -0.7 -17.719 1.807 1 87.94 89 ARG B N 1
ATOM 1448 C CA . ARG B 1 89 ? -1.531 -16.609 2.258 1 87.94 89 ARG B CA 1
ATOM 1449 C C . ARG B 1 89 ? -0.935 -15.945 3.496 1 87.94 89 ARG B C 1
ATOM 1451 O O . ARG B 1 89 ? -0.776 -14.719 3.537 1 87.94 89 ARG B O 1
ATOM 1458 N N . ASP B 1 90 ? -0.541 -16.781 4.441 1 89 90 ASP B N 1
ATOM 1459 C CA . ASP B 1 90 ? -0.034 -16.281 5.711 1 89 90 ASP B CA 1
ATOM 1460 C C . ASP B 1 90 ? 1.324 -15.602 5.531 1 89 90 ASP B C 1
ATOM 1462 O O . ASP B 1 90 ? 1.617 -14.594 6.184 1 89 90 ASP B O 1
ATOM 1466 N N . ALA B 1 91 ? 2.059 -16.109 4.633 1 88.31 91 ALA B N 1
ATOM 1467 C CA . ALA B 1 91 ? 3.365 -15.523 4.363 1 88.31 91 ALA B CA 1
ATOM 1468 C C . ALA B 1 91 ? 3.221 -14.133 3.744 1 88.31 91 ALA B C 1
ATOM 1470 O O . ALA B 1 91 ? 3.959 -13.211 4.098 1 88.31 91 ALA B O 1
ATOM 1471 N N . VAL B 1 92 ? 2.262 -14.023 2.896 1 87.75 92 VAL B N 1
ATOM 1472 C CA . VAL B 1 92 ? 2.029 -12.75 2.215 1 87.75 92 VAL B CA 1
ATOM 1473 C C . VAL B 1 92 ? 1.424 -11.742 3.189 1 87.75 92 VAL B C 1
ATOM 1475 O O . VAL B 1 92 ? 1.776 -10.562 3.17 1 87.75 92 VAL B O 1
ATOM 1478 N N . LYS B 1 93 ? 0.581 -12.32 3.939 1 84.25 93 LYS B N 1
ATOM 1479 C CA . LYS B 1 93 ? -0.06 -11.477 4.941 1 84.25 93 LYS B CA 1
ATOM 1480 C C . LYS B 1 93 ? 0.965 -10.914 5.922 1 84.25 93 LYS B C 1
ATOM 1482 O O . LYS B 1 93 ? 0.84 -9.773 6.371 1 84.25 93 LYS B O 1
ATOM 1487 N N . ASP B 1 94 ? 1.978 -11.648 6.234 1 81.06 94 ASP B N 1
ATOM 1488 C CA . ASP B 1 94 ? 2.922 -11.312 7.297 1 81.06 94 ASP B CA 1
ATOM 1489 C C . ASP B 1 94 ? 4.113 -10.531 6.746 1 81.06 94 ASP B C 1
ATOM 1491 O O . ASP B 1 94 ? 5.047 -10.211 7.484 1 81.06 94 ASP B O 1
ATOM 1495 N N . LEU B 1 95 ? 4.043 -10.203 5.488 1 72.62 95 LEU B N 1
ATOM 1496 C CA . LEU B 1 95 ? 5.145 -9.422 4.938 1 72.62 95 LEU B CA 1
ATOM 1497 C C . LEU B 1 95 ? 4.961 -7.934 5.23 1 72.62 95 LEU B C 1
ATOM 1499 O O . LEU B 1 95 ? 3.832 -7.438 5.254 1 72.62 95 LEU B O 1
#

pLDDT: mean 90.07, std 12.62, range [27.17, 98.19]